Protein AF-0000000079070622 (afdb_homodimer)

Organism: Streptomyces microflavus (N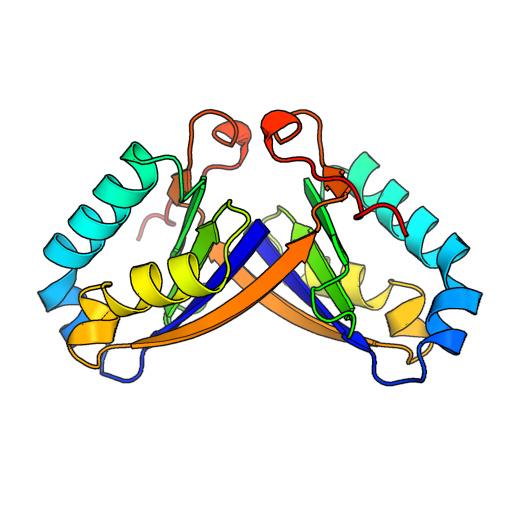CBI:txid1919)

pLDDT: mean 96.44, std 5.84, range [51.59, 98.88]

Foldseek 3Di:
DKKKWKFFPDDVVVVVVCVVVQVVLVVVCVVVVFWDDKDADVVRRTMITDTADDDPVVVVVSVCPRPCNVVRGIDIDMDDDQQQDDDPVCVVRHGDDDDD/DKKKWKFFPDDVVVVVVCVVVQVVLVVVCVVVVFWDDKDADVVRRTIITDTADDDPVVVVVSVCPRPCNVVRGIDIDMDDDQQQDDDPVCVVRHGDDDDD

InterPro domains:
  IPR005545 YCII-related [PF03795] (1-81)
  IPR011008 Dimeric alpha-beta barrel [SSF54909] (1-83)

Solvent-accessible surface area (backbone atoms only — not comparable to full-atom values): 10529 Å² total; per-residue (Å²): 58,33,44,39,36,37,36,53,70,44,63,66,68,60,47,61,75,41,40,69,58,33,49,52,52,49,51,52,34,40,73,70,62,31,40,45,33,28,27,46,24,60,74,79,56,35,30,39,35,36,34,52,65,90,50,68,68,58,52,52,53,53,54,51,65,33,50,44,39,65,69,55,30,30,48,76,47,80,45,40,28,45,30,58,41,52,37,77,66,40,49,91,67,49,39,75,78,79,79,130,58,35,44,37,37,35,35,52,69,42,64,67,68,59,47,62,75,41,40,69,58,33,48,51,52,50,50,52,35,40,75,69,62,34,41,44,33,29,27,45,23,62,74,78,55,36,28,38,36,34,34,53,67,91,49,67,69,58,52,51,52,54,55,50,64,33,50,45,38,66,69,56,30,30,47,78,48,79,46,41,28,46,29,58,43,53,38,78,66,40,50,90,67,50,39,74,79,78,79,130

Nearest PDB structures (foldseek):
  3zo7-assembly1_E  TM=8.042E-01  e=1.235E-03  Rhodococcus opacus
  3znj-assembly3_9  TM=7.848E-01  e=1.088E-03  Rhodococcus opacus
  3znj-assembly1_3  TM=7.887E-01  e=1.492E-03  Rhodococcus opacus
  4fpi-assembly1_E  TM=8.087E-01  e=1.919E-03  Rhodococcus opacus
  4fpi-assembly1_C  TM=7.690E-01  e=1.692E-03  Rhodococcus opacus

Secondary structure (DSSP, 8-state):
-EEEEEEE-S-HHHHHHTHHHHHHHHHHHHHTT-EEEEEEBSSSSEEEEEE--S-HHHHHHHHHTSHHHHTTSEEEEEEEB---EE-GGGGGG---PPP-/-EEEEEEE-S-HHHHHHTHHHHHHHHHHHHHTT-EEEEEEBSSSSEEEEEE--S-HHHHHHHHHTSHHHHTTSEEEEEEEB---EE-GGGGGG---PPP-

Radius of gyration: 16.75 Å; Cα contacts (8 Å, |Δi|>4): 365; chains: 2; bounding box: 40×47×38 Å

Structure (mmCIF, N/CA/C/O backbone):
data_AF-0000000079070622-model_v1
#
loop_
_entity.id
_entity.type
_entity.pdbx_description
1 polymer 'YciI family protein'
#
loop_
_atom_site.group_PDB
_atom_site.id
_atom_site.type_symbol
_atom_site.label_atom_id
_atom_site.label_alt_id
_atom_site.label_comp_id
_atom_site.label_asym_id
_atom_site.label_entity_id
_atom_site.label_seq_id
_atom_site.pdbx_PDB_ins_code
_atom_site.Cartn_x
_atom_site.Cartn_y
_atom_site.Cartn_z
_atom_site.occupancy
_atom_site.B_iso_or_equiv
_atom_site.auth_seq_id
_atom_site.auth_comp_id
_atom_site.auth_asym_id
_atom_site.auth_atom_id
_atom_site.pdbx_PDB_model_num
ATOM 1 N N . MET A 1 1 ? 10.562 -1 -0.417 1 97.69 1 MET A N 1
ATOM 2 C CA . MET A 1 1 ? 9.414 -0.103 -0.47 1 97.69 1 MET A CA 1
ATOM 3 C C . MET A 1 1 ? 8.484 -0.335 0.721 1 97.69 1 MET A C 1
ATOM 5 O O . MET A 1 1 ? 8.555 -1.379 1.373 1 97.69 1 MET A O 1
ATOM 9 N N . PHE A 1 2 ? 7.688 0.682 1.1 1 98.88 2 PHE A N 1
ATOM 10 C CA . PHE A 1 2 ? 6.848 0.626 2.291 1 98.88 2 PHE A CA 1
ATOM 11 C C . PHE A 1 2 ? 5.445 1.146 1.99 1 98.88 2 PHE A C 1
ATOM 13 O O . PHE A 1 2 ? 5.285 2.125 1.259 1 98.88 2 PHE A O 1
ATOM 20 N N . VAL A 1 3 ? 4.484 0.477 2.525 1 98.88 3 VAL A N 1
ATOM 21 C CA . VAL A 1 3 ? 3.139 1.017 2.67 1 98.88 3 VAL A CA 1
ATOM 22 C C . VAL A 1 3 ? 2.922 1.495 4.102 1 98.88 3 VAL A C 1
ATOM 24 O O . VAL A 1 3 ? 3.012 0.707 5.047 1 98.88 3 VAL A O 1
ATOM 27 N N . LEU A 1 4 ? 2.742 2.801 4.262 1 98.88 4 LEU A N 1
ATOM 28 C CA . LEU A 1 4 ? 2.322 3.389 5.531 1 98.88 4 LEU A CA 1
ATOM 29 C C . LEU A 1 4 ? 0.812 3.602 5.559 1 98.88 4 LEU A C 1
ATOM 31 O O . LEU A 1 4 ? 0.292 4.48 4.871 1 98.88 4 LEU A O 1
ATOM 35 N N . GLU A 1 5 ? 0.177 2.785 6.301 1 98.81 5 GLU A N 1
ATOM 36 C CA . GLU A 1 5 ? -1.267 2.941 6.449 1 98.81 5 GLU A CA 1
ATOM 37 C C . GLU A 1 5 ? -1.615 3.662 7.746 1 98.81 5 GLU A C 1
ATOM 39 O O . GLU A 1 5 ? -1.32 3.166 8.836 1 98.81 5 GLU A O 1
ATOM 44 N N . LEU A 1 6 ? -2.145 4.812 7.609 1 98.31 6 LEU A N 1
ATOM 45 C CA . LEU A 1 6 ? -2.584 5.559 8.781 1 98.31 6 LEU A CA 1
ATOM 46 C C . LEU A 1 6 ? -4.07 5.34 9.039 1 98.31 6 LEU A C 1
ATOM 48 O O . LEU A 1 6 ? -4.875 5.348 8.109 1 98.31 6 LEU A O 1
ATOM 52 N N . THR A 1 7 ? -4.457 5.051 10.266 1 98.31 7 THR A N 1
ATOM 53 C CA . THR A 1 7 ? -5.84 4.957 10.727 1 98.31 7 THR A CA 1
ATOM 54 C C . THR A 1 7 ? -6.109 5.98 11.828 1 98.31 7 THR A C 1
ATOM 56 O O . THR A 1 7 ? -5.359 6.062 12.805 1 98.31 7 THR A O 1
ATOM 59 N N . TYR A 1 8 ? -7.18 6.746 11.609 1 97.88 8 TYR A N 1
ATOM 60 C CA . TYR A 1 8 ? -7.535 7.738 12.609 1 97.88 8 TYR A CA 1
ATOM 61 C C . TYR A 1 8 ? -7.926 7.07 13.93 1 97.88 8 TYR A C 1
ATOM 63 O O . TYR A 1 8 ? -8.672 6.09 13.93 1 97.88 8 TYR A O 1
ATOM 71 N N . THR A 1 9 ? -7.379 7.59 15.008 1 98.06 9 THR A N 1
ATOM 72 C CA . THR A 1 9 ? -7.703 7.105 16.344 1 98.06 9 THR A CA 1
ATOM 73 C C . THR A 1 9 ? -8.453 8.172 17.141 1 98.06 9 THR A C 1
ATOM 75 O O . THR A 1 9 ? -8.75 7.98 18.328 1 98.06 9 THR A O 1
ATOM 78 N N . ALA A 1 10 ? -8.656 9.289 16.578 1 97.19 10 ALA A N 1
ATOM 79 C CA . ALA A 1 10 ? -9.414 10.422 17.094 1 97.19 10 ALA A CA 1
ATOM 80 C C . ALA A 1 10 ? -10.414 10.922 16.047 1 97.19 10 ALA A C 1
ATOM 82 O O . ALA A 1 10 ? -10.352 10.539 14.883 1 97.19 10 ALA A O 1
ATOM 83 N N . PRO A 1 11 ? -11.367 11.711 16.562 1 94.94 11 PRO A N 1
ATOM 84 C CA . PRO A 1 11 ? -12.32 12.242 15.586 1 94.94 11 PRO A CA 1
ATOM 85 C C . PRO A 1 11 ? -11.648 13.008 14.453 1 94.94 11 PRO A C 1
ATOM 87 O O . PRO A 1 11 ? -10.617 13.656 14.664 1 94.94 11 PRO A O 1
ATOM 90 N N . VAL A 1 12 ? -12.266 12.984 13.289 1 91.12 12 VAL A N 1
ATOM 91 C CA . VAL A 1 12 ? -11.703 13.547 12.062 1 91.12 12 VAL A CA 1
ATOM 92 C C . VAL A 1 12 ? -11.469 15.047 12.242 1 91.12 12 VAL A C 1
ATOM 94 O O . VAL A 1 12 ? -10.547 15.609 11.648 1 91.12 12 VAL A O 1
ATOM 97 N N . GLU A 1 13 ? -12.227 15.68 13.102 1 93.94 13 GLU A N 1
ATOM 98 C CA . GLU A 1 13 ? -12.062 17.109 13.359 1 93.94 13 GLU A CA 1
ATOM 99 C C . GLU A 1 13 ? -10.672 17.422 13.914 1 93.94 13 GLU A C 1
ATOM 101 O O . GLU A 1 13 ? -10.117 18.484 13.641 1 93.94 13 GLU A O 1
ATOM 106 N N . ARG A 1 14 ? -10.141 16.516 14.617 1 95.69 14 ARG A N 1
ATOM 107 C CA . ARG A 1 14 ? -8.781 16.688 15.125 1 95.69 14 ARG A CA 1
ATOM 108 C C . ARG A 1 14 ? -7.758 16.609 14 1 95.69 14 ARG A C 1
ATOM 110 O O . ARG A 1 14 ? -6.746 17.328 14.023 1 95.69 14 ARG A O 1
ATOM 117 N N . ALA A 1 15 ? -8 15.719 13.094 1 94.94 15 ALA A N 1
ATOM 118 C CA . ALA A 1 15 ? -7.137 15.664 11.914 1 94.94 15 ALA A CA 1
ATOM 119 C C . ALA A 1 15 ? -7.188 16.969 11.133 1 94.94 15 ALA A C 1
ATOM 121 O O . ALA A 1 15 ? -6.148 17.5 10.727 1 94.94 15 ALA A O 1
ATOM 122 N N . ASP A 1 16 ? -8.367 17.484 10.984 1 94.75 16 ASP A N 1
ATOM 123 C CA . ASP A 1 16 ? -8.547 18.734 10.242 1 94.75 16 ASP A CA 1
ATOM 124 C C . ASP A 1 16 ? -7.734 19.875 10.875 1 94.75 16 ASP A C 1
ATOM 126 O O . ASP A 1 16 ? -7.148 20.688 10.164 1 94.75 16 ASP A O 1
ATOM 130 N N . ALA A 1 17 ? -7.676 19.891 12.172 1 96.88 17 ALA A N 1
ATOM 131 C CA . ALA A 1 17 ? -6.988 20.953 12.914 1 96.88 17 ALA A CA 1
ATOM 132 C C . ALA A 1 17 ? -5.48 20.875 12.688 1 96.88 17 ALA A C 1
ATOM 134 O O . ALA A 1 17 ? -4.777 21.891 12.82 1 96.88 17 ALA A O 1
ATOM 135 N N . LEU A 1 18 ? -4.996 19.656 12.297 1 97.81 18 LEU A N 1
ATOM 136 C CA . LEU A 1 18 ? -3.557 19.453 12.164 1 97.81 18 LEU A CA 1
ATOM 137 C C . LEU A 1 18 ? -3.164 19.281 10.695 1 97.81 18 LEU A C 1
ATOM 139 O O . LEU A 1 18 ? -2.016 18.953 10.391 1 97.81 18 LEU A O 1
ATOM 143 N N . MET A 1 19 ? -4.102 19.531 9.836 1 97.31 19 MET A N 1
ATOM 144 C CA . MET A 1 19 ? -3.932 19.203 8.422 1 97.31 19 MET A CA 1
ATOM 145 C C . MET A 1 19 ? -2.781 19.984 7.812 1 97.31 19 MET A C 1
ATOM 147 O O . MET A 1 19 ? -1.983 19.453 7.047 1 97.31 19 MET A O 1
ATOM 151 N N . ARG A 1 20 ? -2.693 21.281 8.156 1 98.06 20 ARG A N 1
ATOM 152 C CA . ARG A 1 20 ? -1.621 22.109 7.605 1 98.06 20 ARG A CA 1
ATOM 153 C C . ARG A 1 20 ? -0.252 21.547 7.977 1 98.06 20 ARG A C 1
ATOM 155 O O . ARG A 1 20 ? 0.628 21.422 7.125 1 98.06 20 ARG A O 1
ATOM 162 N N . GLU A 1 21 ? -0.083 21.172 9.219 1 98.56 21 GLU A N 1
ATOM 163 C CA . GLU A 1 21 ? 1.179 20.609 9.688 1 98.56 21 GLU A CA 1
ATOM 164 C C . GLU A 1 21 ? 1.443 19.25 9.047 1 98.56 21 GLU A C 1
ATOM 166 O O . GLU A 1 21 ? 2.582 18.938 8.695 1 98.56 21 GLU A O 1
ATOM 171 N N . HIS A 1 22 ? 0.402 18.453 8.953 1 98.56 22 HIS A N 1
ATOM 172 C CA . HIS A 1 22 ? 0.514 17.1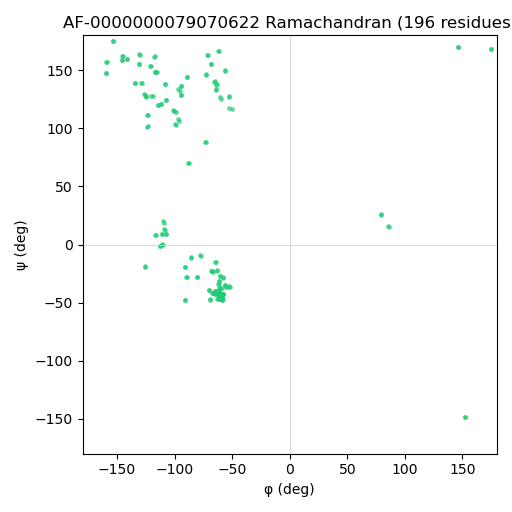56 8.312 1 98.56 22 HIS A CA 1
ATOM 173 C C . HIS A 1 22 ? 0.958 17.297 6.859 1 98.56 22 HIS A C 1
ATOM 175 O O . HIS A 1 22 ? 1.858 16.578 6.406 1 98.56 22 HIS A O 1
ATOM 181 N N . VAL A 1 23 ? 0.377 18.219 6.16 1 98.44 23 VAL A N 1
ATOM 182 C CA . VAL A 1 23 ? 0.691 18.422 4.75 1 98.44 23 VAL A CA 1
ATOM 183 C C . VAL A 1 23 ? 2.127 18.922 4.609 1 98.44 23 VAL A C 1
ATOM 185 O O . VAL A 1 23 ? 2.852 18.5 3.707 1 98.44 23 VAL A O 1
ATOM 188 N N . ALA A 1 24 ? 2.531 19.828 5.473 1 98.75 24 ALA A N 1
ATOM 189 C CA . ALA A 1 24 ? 3.912 20.312 5.457 1 98.75 24 ALA A CA 1
ATOM 190 C C . ALA A 1 24 ? 4.891 19.156 5.66 1 98.75 24 ALA A C 1
ATOM 192 O O . ALA A 1 24 ? 5.922 19.078 4.988 1 98.75 24 ALA A O 1
ATOM 193 N N . TRP A 1 25 ? 4.531 18.297 6.582 1 98.81 25 TRP A N 1
ATOM 194 C CA . TRP A 1 25 ? 5.324 17.094 6.844 1 98.81 25 TRP A CA 1
ATOM 195 C C . TRP A 1 25 ? 5.379 16.203 5.609 1 98.81 25 TRP A C 1
ATOM 197 O O . TRP A 1 25 ? 6.441 15.695 5.254 1 98.81 25 TRP A O 1
ATOM 207 N N . LEU A 1 26 ? 4.238 16.031 4.949 1 98.81 26 LEU A N 1
ATOM 208 C CA . LEU A 1 26 ? 4.211 15.273 3.697 1 98.81 26 LEU A CA 1
ATOM 209 C C . LEU A 1 26 ? 5.141 15.906 2.666 1 98.81 26 LEU A C 1
ATOM 211 O O . LEU A 1 26 ? 5.969 15.211 2.066 1 98.81 26 LEU A O 1
ATOM 215 N N . ASP A 1 27 ? 5.039 17.234 2.543 1 98.69 27 ASP A N 1
ATOM 216 C CA . ASP A 1 27 ? 5.824 17.969 1.546 1 98.69 27 ASP A CA 1
ATOM 217 C C . ASP A 1 27 ? 7.32 17.781 1.785 1 98.69 27 ASP A C 1
ATOM 219 O O . ASP A 1 27 ? 8.086 17.578 0.838 1 98.69 27 ASP A O 1
ATOM 223 N N . GLU A 1 28 ? 7.715 17.844 2.992 1 98.62 28 GLU A N 1
ATOM 224 C CA . GLU A 1 28 ? 9.117 17.672 3.348 1 98.62 28 GLU A CA 1
ATOM 225 C C . GLU A 1 28 ? 9.641 16.312 2.936 1 98.62 28 GLU A C 1
ATOM 227 O O . GLU A 1 28 ? 10.758 16.188 2.434 1 98.62 28 GLU A O 1
ATOM 232 N N . ASN A 1 29 ? 8.875 15.305 3.131 1 98.62 29 ASN A N 1
ATOM 233 C CA . ASN A 1 29 ? 9.328 13.945 2.859 1 98.62 29 ASN A CA 1
ATOM 234 C C . ASN A 1 29 ? 9.234 13.609 1.375 1 98.62 29 ASN A C 1
ATOM 236 O O . ASN A 1 29 ? 10 12.781 0.873 1 98.62 29 ASN A O 1
ATOM 240 N N . TYR A 1 30 ? 8.305 14.242 0.667 1 98.62 30 TYR A N 1
ATOM 241 C CA . TYR A 1 30 ? 8.352 14.188 -0.789 1 98.62 30 TYR A CA 1
ATOM 242 C C . TYR A 1 30 ? 9.633 14.836 -1.317 1 98.62 30 TYR A C 1
ATOM 244 O O . TYR A 1 30 ? 10.305 14.273 -2.184 1 98.62 30 TYR A O 1
ATOM 252 N N . ALA A 1 31 ? 9.945 16.016 -0.778 1 98.38 31 ALA A N 1
ATOM 253 C CA . ALA A 1 31 ? 11.141 16.75 -1.206 1 98.38 31 ALA A CA 1
ATOM 254 C C . ALA A 1 31 ? 12.406 15.953 -0.908 1 98.38 31 ALA A C 1
ATOM 256 O O . ALA A 1 31 ? 13.375 16.016 -1.667 1 98.38 31 ALA A O 1
ATOM 257 N N . ALA A 1 32 ? 12.359 15.25 0.149 1 97.69 32 ALA A N 1
ATOM 258 C CA . ALA A 1 32 ? 13.516 14.445 0.558 1 97.69 32 ALA A CA 1
ATOM 259 C C . ALA A 1 32 ? 13.617 13.172 -0.274 1 97.69 32 ALA A C 1
ATOM 261 O O . ALA A 1 32 ? 14.586 12.414 -0.144 1 97.69 32 ALA A O 1
ATOM 262 N N . GLY A 1 33 ? 12.602 12.852 -1.079 1 97.19 33 GLY A N 1
ATOM 263 C CA . GLY A 1 33 ? 12.625 11.695 -1.957 1 97.19 33 GLY A CA 1
ATOM 264 C C . GLY A 1 33 ? 12.18 10.414 -1.274 1 97.19 33 GLY A C 1
ATOM 265 O O . GLY A 1 33 ? 12.406 9.32 -1.788 1 97.19 33 GLY A O 1
ATOM 266 N N . VAL A 1 34 ? 11.539 10.539 -0.125 1 98.12 34 VAL A N 1
ATOM 267 C CA . VAL A 1 34 ? 11.148 9.367 0.655 1 98.12 34 VAL A CA 1
ATOM 268 C C . VAL A 1 34 ? 9.742 8.922 0.252 1 98.12 34 VAL A C 1
ATOM 270 O O . VAL A 1 34 ? 9.492 7.73 0.069 1 98.12 34 VAL A O 1
ATOM 273 N N . PHE A 1 35 ? 8.805 9.867 0.174 1 98.81 35 PHE A N 1
ATOM 274 C CA . PHE A 1 35 ? 7.43 9.547 -0.195 1 98.81 35 PHE A CA 1
ATOM 275 C C . PHE A 1 35 ? 7.246 9.609 -1.706 1 98.81 35 PHE A C 1
ATOM 277 O O . PHE A 1 35 ? 7.773 10.508 -2.363 1 98.81 35 PHE A O 1
ATOM 284 N N . ILE A 1 36 ? 6.395 8.68 -2.223 1 98.62 36 ILE A N 1
ATOM 285 C CA . ILE A 1 36 ? 6.242 8.703 -3.674 1 98.62 36 ILE A CA 1
ATOM 286 C C . ILE A 1 36 ? 4.762 8.828 -4.035 1 98.62 36 ILE A C 1
ATOM 288 O O . ILE A 1 36 ? 4.418 9.234 -5.145 1 98.62 36 ILE A O 1
ATOM 292 N N . ALA A 1 37 ? 3.852 8.516 -3.139 1 98.81 37 ALA A N 1
ATOM 293 C CA . ALA A 1 37 ? 2.416 8.703 -3.328 1 98.81 37 ALA A CA 1
ATOM 294 C C . ALA A 1 37 ? 1.684 8.734 -1.99 1 98.81 37 ALA A C 1
ATOM 296 O O . ALA A 1 37 ? 2.094 8.07 -1.037 1 98.81 37 ALA A O 1
ATOM 297 N N . SER A 1 38 ? 0.641 9.477 -1.913 1 98.88 38 SER A N 1
ATOM 298 C CA . SER A 1 38 ? -0.171 9.523 -0.702 1 98.88 38 SER A CA 1
ATOM 299 C C . SER A 1 38 ? -1.577 10.039 -0.999 1 98.88 38 SER A C 1
ATOM 301 O O . SER A 1 38 ? -1.8 10.703 -2.012 1 98.88 38 SER A O 1
ATOM 303 N N . GLY A 1 39 ? -2.467 9.688 -0.126 1 98.06 39 GLY A N 1
ATOM 304 C CA . GLY A 1 39 ? -3.84 10.156 -0.214 1 98.06 39 GLY A CA 1
ATOM 305 C C . GLY A 1 39 ? -4.754 9.539 0.829 1 98.06 39 GLY A C 1
ATOM 306 O O . GLY A 1 39 ? -4.363 8.594 1.519 1 98.06 39 GLY A O 1
ATOM 307 N N . ARG A 1 40 ? -5.953 10.102 0.957 1 96.88 40 ARG A N 1
ATOM 308 C CA . ARG A 1 40 ? -6.906 9.625 1.952 1 96.88 40 ARG A CA 1
ATOM 309 C C . ARG A 1 40 ? -7.492 8.273 1.547 1 96.88 40 ARG A C 1
ATOM 311 O O . ARG A 1 40 ? -7.66 8 0.357 1 96.88 40 ARG A O 1
ATOM 318 N N . LYS A 1 41 ? -7.777 7.445 2.533 1 97.31 41 LYS A N 1
ATOM 319 C CA . LYS A 1 41 ? -8.492 6.195 2.303 1 97.31 41 LYS A CA 1
ATOM 320 C C . LYS A 1 41 ? -9.945 6.457 1.897 1 97.31 41 LYS A C 1
ATOM 322 O O . LYS A 1 41 ? -10.477 7.539 2.158 1 97.31 41 LYS A O 1
ATOM 327 N N . ASN A 1 42 ? -10.453 5.473 1.216 1 95.88 42 ASN A N 1
ATOM 328 C CA . ASN A 1 42 ? -11.883 5.348 0.941 1 95.88 42 ASN A CA 1
ATOM 329 C C . ASN A 1 42 ? -12.438 4.012 1.438 1 95.88 42 ASN A C 1
ATOM 331 O O . ASN A 1 42 ? -12.195 2.971 0.827 1 95.88 42 ASN A O 1
ATOM 335 N N . PRO A 1 43 ? -13.305 4.039 2.488 1 95.12 43 PRO A N 1
ATOM 336 C CA . PRO A 1 43 ? -13.805 5.188 3.252 1 95.12 43 PRO A CA 1
ATOM 337 C C . PRO A 1 43 ? -12.688 5.957 3.955 1 95.12 43 PRO A C 1
ATOM 339 O O . PRO A 1 43 ? -11.57 5.445 4.094 1 95.12 43 PRO A O 1
ATOM 342 N N . ARG A 1 44 ? -12.992 7.18 4.449 1 93.69 44 ARG A N 1
ATOM 343 C CA . ARG A 1 44 ? -12.008 8.117 4.973 1 93.69 44 ARG A CA 1
ATOM 344 C C . ARG A 1 44 ? -11.758 7.871 6.457 1 93.69 44 ARG A C 1
ATOM 346 O O . ARG A 1 44 ? -12.031 8.734 7.293 1 93.69 44 ARG A O 1
ATOM 353 N N . ASP A 1 45 ? -11.172 6.863 6.785 1 96.38 45 ASP A N 1
ATOM 354 C CA . ASP A 1 45 ? -10.805 6.566 8.164 1 96.38 45 ASP A CA 1
ATOM 355 C C . ASP A 1 45 ? -9.289 6.656 8.367 1 96.38 45 ASP A C 1
ATOM 357 O O . ASP A 1 45 ? -8.75 6.113 9.328 1 96.38 45 ASP A O 1
ATOM 361 N N . GLY A 1 46 ? -8.57 7.355 7.469 1 97.06 46 GLY A N 1
ATOM 362 C CA . GLY A 1 46 ? -7.129 7.535 7.473 1 97.06 46 GLY A CA 1
ATOM 363 C C . GLY A 1 46 ? -6.551 7.762 6.09 1 97.06 46 GLY A C 1
ATOM 364 O O . GLY A 1 46 ? -7.16 8.445 5.262 1 97.06 46 GLY A O 1
ATOM 365 N N . GLY A 1 47 ? -5.336 7.312 5.914 1 98.06 47 GLY A N 1
ATOM 366 C CA . GLY A 1 47 ? -4.66 7.508 4.641 1 98.06 47 GLY A CA 1
ATOM 367 C C . GLY A 1 47 ? -3.613 6.445 4.355 1 98.06 47 GLY A C 1
ATOM 368 O O . GLY A 1 47 ? -3.443 5.508 5.137 1 98.06 47 GLY A O 1
ATOM 369 N N . VAL A 1 48 ? -3.104 6.57 3.221 1 98.88 48 VAL A N 1
ATOM 370 C CA . VAL A 1 48 ? -2 5.715 2.799 1 98.88 48 VAL A CA 1
ATOM 371 C C . VAL A 1 48 ? -0.856 6.57 2.26 1 98.88 48 VAL A C 1
ATOM 373 O O . VAL A 1 48 ? -1.089 7.566 1.57 1 98.88 48 VAL A O 1
ATOM 376 N N . ILE A 1 49 ? 0.317 6.184 2.623 1 98.88 49 ILE A N 1
ATOM 377 C CA . ILE A 1 49 ? 1.534 6.742 2.045 1 98.88 49 ILE A CA 1
ATOM 378 C C . ILE A 1 49 ? 2.416 5.617 1.513 1 98.88 49 ILE A C 1
ATOM 380 O O . ILE A 1 49 ? 2.637 4.613 2.199 1 98.88 49 ILE A O 1
ATOM 384 N N . LEU A 1 50 ? 2.844 5.727 0.296 1 98.88 50 LEU A N 1
ATOM 385 C CA . LEU A 1 50 ? 3.883 4.867 -0.262 1 98.88 50 LEU A CA 1
ATOM 386 C C . LEU A 1 50 ? 5.254 5.52 -0.135 1 98.88 50 LEU A C 1
ATOM 388 O O . LEU A 1 50 ? 5.43 6.684 -0.504 1 98.88 50 LEU A O 1
ATOM 392 N N . ALA A 1 51 ? 6.199 4.793 0.402 1 98.81 51 ALA A N 1
ATOM 393 C CA . ALA A 1 51 ? 7.531 5.324 0.666 1 98.81 51 ALA A CA 1
ATOM 394 C C . ALA A 1 51 ? 8.617 4.391 0.133 1 98.81 51 ALA A C 1
ATOM 396 O O . ALA A 1 51 ? 8.383 3.188 -0.018 1 98.81 51 ALA A O 1
ATOM 397 N N . VAL A 1 52 ? 9.734 5.008 -0.123 1 97.56 52 VAL A N 1
ATOM 398 C CA . VAL A 1 52 ? 10.875 4.23 -0.597 1 97.56 52 VAL A CA 1
ATOM 399 C C . VAL A 1 52 ? 12.055 4.402 0.364 1 97.56 52 VAL A C 1
ATOM 401 O O . VAL A 1 52 ? 12.133 5.398 1.085 1 97.56 52 VAL A O 1
ATOM 404 N N . GLY A 1 53 ? 12.898 3.398 0.375 1 89.19 53 GLY A N 1
ATOM 405 C CA . GLY A 1 53 ? 14.07 3.373 1.239 1 89.19 53 GLY A CA 1
ATOM 406 C C . GLY A 1 53 ? 14.43 1.98 1.72 1 89.19 53 GLY A C 1
ATOM 407 O O . GLY A 1 53 ? 13.648 1.04 1.549 1 89.19 53 GLY A O 1
ATOM 408 N N . ASP A 1 54 ? 15.594 1.909 2.316 1 80.69 54 ASP A N 1
ATOM 409 C CA . ASP A 1 54 ? 16.078 0.587 2.703 1 80.69 54 ASP A CA 1
ATOM 410 C C . ASP A 1 54 ? 16.203 0.474 4.219 1 80.69 54 ASP A C 1
ATOM 412 O O . ASP A 1 54 ? 16.688 -0.54 4.734 1 80.69 54 ASP A O 1
ATOM 416 N N . ASP A 1 55 ? 15.75 1.404 4.91 1 93.06 55 ASP A N 1
ATOM 417 C CA . ASP A 1 55 ? 15.906 1.425 6.359 1 93.06 55 ASP A CA 1
ATOM 418 C C . ASP A 1 55 ? 14.555 1.543 7.059 1 93.06 55 ASP A C 1
ATOM 420 O O . ASP A 1 55 ? 14.008 2.641 7.184 1 93.06 55 ASP A O 1
ATOM 424 N N . ARG A 1 56 ? 14.039 0.396 7.574 1 96 56 ARG A N 1
ATOM 425 C CA . ARG A 1 56 ? 12.75 0.332 8.258 1 96 56 ARG A CA 1
ATOM 426 C C . ARG A 1 56 ? 12.727 1.261 9.469 1 96 56 ARG A C 1
ATOM 428 O O . ARG A 1 56 ? 11.719 1.923 9.727 1 96 56 ARG A O 1
ATOM 435 N N . GLN A 1 57 ? 13.805 1.254 10.25 1 97.56 57 GLN A N 1
ATOM 436 C CA . GLN A 1 57 ? 13.867 2.107 11.43 1 97.56 57 GLN A CA 1
ATOM 437 C C . GLN A 1 57 ? 13.688 3.576 11.055 1 97.56 57 GLN A C 1
ATOM 439 O O . GLN A 1 57 ? 12.977 4.312 11.742 1 97.56 57 GLN A O 1
ATOM 444 N N . ARG A 1 58 ? 14.297 3.996 10.023 1 97.5 58 ARG A N 1
ATOM 445 C CA . ARG A 1 58 ? 14.156 5.375 9.555 1 97.5 58 ARG A CA 1
ATOM 446 C C . ARG A 1 58 ? 12.719 5.676 9.156 1 97.5 58 ARG A C 1
ATOM 448 O O . ARG A 1 58 ? 12.195 6.742 9.477 1 97.5 58 ARG A O 1
ATOM 455 N N . ILE A 1 59 ? 12.086 4.777 8.477 1 98.5 59 ILE A N 1
ATOM 456 C CA . ILE A 1 59 ? 10.703 4.953 8.047 1 98.5 59 ILE A CA 1
ATOM 457 C C . ILE A 1 59 ? 9.797 5.062 9.266 1 98.5 59 ILE A C 1
ATOM 459 O O . ILE A 1 59 ? 8.883 5.895 9.297 1 98.5 59 ILE A O 1
ATOM 463 N N . GLU A 1 60 ? 10.062 4.262 10.297 1 98.19 60 GLU A N 1
ATOM 464 C CA . GLU A 1 60 ? 9.289 4.312 11.531 1 98.19 60 GLU A CA 1
ATOM 465 C C . GLU A 1 60 ? 9.469 5.656 12.242 1 98.19 60 GLU A C 1
ATOM 467 O O . GLU A 1 60 ? 8.508 6.219 12.766 1 98.19 60 GLU A O 1
ATOM 472 N N . GLU A 1 61 ? 10.68 6.113 12.219 1 98.12 61 GLU A N 1
ATOM 473 C CA . GLU A 1 61 ? 10.953 7.422 12.812 1 98.12 61 GLU A CA 1
ATOM 474 C C . GLU A 1 61 ? 10.234 8.531 12.047 1 98.12 61 GLU A C 1
ATOM 476 O O . GLU A 1 61 ? 9.68 9.453 12.656 1 98.12 61 GLU A O 1
ATOM 481 N N . ILE A 1 62 ? 10.266 8.453 10.766 1 98.38 62 ILE A N 1
ATOM 482 C CA . ILE A 1 62 ? 9.57 9.422 9.93 1 98.38 62 ILE A CA 1
ATOM 483 C C . ILE A 1 62 ? 8.078 9.391 10.227 1 98.38 62 ILE A C 1
ATOM 485 O O . ILE A 1 62 ? 7.453 10.43 10.445 1 98.38 62 ILE A O 1
ATOM 489 N N . ALA A 1 63 ? 7.469 8.219 10.289 1 98.44 63 ALA A N 1
ATOM 490 C CA . ALA A 1 63 ? 6.039 8.078 10.555 1 98.44 63 ALA A CA 1
ATOM 491 C C . ALA A 1 63 ? 5.676 8.641 11.922 1 98.44 63 ALA A C 1
ATOM 493 O O . ALA A 1 63 ? 4.641 9.297 12.078 1 98.44 6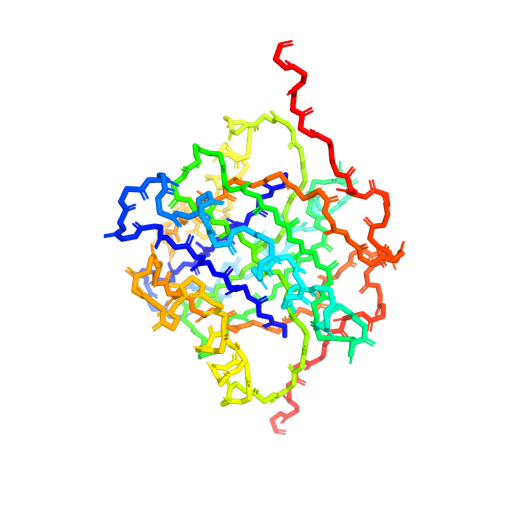3 ALA A O 1
ATOM 494 N N . ALA A 1 64 ? 6.57 8.43 12.891 1 98.19 64 ALA A N 1
ATOM 495 C CA . ALA A 1 64 ? 6.32 8.898 14.25 1 98.19 64 ALA A CA 1
ATOM 496 C C . ALA A 1 64 ? 6.336 10.422 14.312 1 98.19 64 ALA A C 1
ATOM 498 O O . ALA A 1 64 ? 5.723 11.023 15.203 1 98.19 64 ALA A O 1
ATOM 499 N N . ALA A 1 65 ? 6.988 11.031 13.359 1 98.38 65 ALA A N 1
ATOM 500 C CA . ALA A 1 65 ? 7.137 12.484 13.336 1 98.38 65 ALA A CA 1
ATOM 501 C C . ALA A 1 65 ? 5.938 13.148 12.672 1 98.38 65 ALA A C 1
ATOM 503 O O . ALA A 1 65 ? 5.801 14.375 12.703 1 98.38 65 ALA A O 1
ATOM 504 N N . ASP A 1 66 ? 5.062 12.359 12.008 1 98.81 66 ASP A N 1
ATOM 505 C CA . ASP A 1 66 ? 3.816 12.914 11.492 1 98.81 66 ASP A CA 1
ATOM 506 C C . ASP A 1 66 ? 3.047 13.648 12.586 1 98.81 66 ASP A C 1
ATOM 508 O O . ASP A 1 66 ? 2.715 13.062 13.617 1 98.81 66 ASP A O 1
ATOM 512 N N . PRO A 1 67 ? 2.672 14.891 12.336 1 98.75 67 PRO A N 1
ATOM 513 C CA . PRO A 1 67 ? 1.89 15.617 13.336 1 98.75 67 PRO A CA 1
ATOM 514 C C . PRO A 1 67 ? 0.657 14.844 13.797 1 98.75 67 PRO A C 1
ATOM 516 O O . PRO A 1 67 ? 0.27 14.93 14.961 1 98.75 67 PRO A O 1
ATOM 519 N N . PHE A 1 68 ? -0.052 14.086 12.945 1 98.69 68 PHE A N 1
ATOM 520 C CA . PHE A 1 68 ? -1.18 13.25 13.336 1 98.69 68 PHE A CA 1
ATOM 521 C C . PHE A 1 68 ? -0.758 12.227 14.383 1 98.69 68 PHE A C 1
ATOM 523 O O . PHE A 1 68 ? -1.435 12.055 15.398 1 98.69 68 PHE A O 1
ATOM 530 N N . ALA A 1 69 ? 0.321 11.562 14.125 1 98.44 69 ALA A N 1
ATOM 531 C CA . ALA A 1 69 ? 0.793 10.531 15.047 1 98.44 69 ALA A CA 1
ATOM 532 C C . ALA A 1 69 ? 1.293 11.141 16.344 1 98.44 69 ALA A C 1
ATOM 534 O O . ALA A 1 69 ? 0.949 10.664 17.438 1 98.44 69 ALA A O 1
ATOM 535 N N . ALA A 1 70 ? 2.092 12.148 16.234 1 98.12 70 ALA A N 1
ATOM 536 C CA . ALA A 1 70 ? 2.707 12.805 17.391 1 98.12 70 ALA A CA 1
ATOM 537 C C . ALA A 1 70 ? 1.645 13.32 18.344 1 98.12 70 ALA A C 1
ATOM 539 O O . ALA A 1 70 ? 1.859 13.352 19.562 1 98.12 70 ALA A O 1
ATOM 540 N N . HIS A 1 71 ? 0.486 13.648 17.859 1 97.81 71 HIS A N 1
ATOM 541 C CA . HIS A 1 71 ? -0.553 14.227 18.703 1 97.81 71 HIS A CA 1
ATOM 542 C C . HIS A 1 71 ? -1.678 13.227 18.953 1 97.81 71 HIS A C 1
ATOM 544 O O . HIS A 1 71 ? -2.77 13.609 19.375 1 97.81 71 HIS A O 1
ATOM 550 N N . GLY A 1 72 ? -1.479 12.008 18.562 1 97.44 72 GLY A N 1
ATOM 551 C CA . GLY A 1 72 ? -2.4 10.938 18.906 1 97.44 72 GLY A CA 1
ATOM 552 C C . GLY A 1 72 ? -3.641 10.914 18.031 1 97.44 72 GLY A C 1
ATOM 553 O O . GLY A 1 72 ? -4.695 10.438 18.453 1 97.44 72 GLY A O 1
ATOM 554 N N . VAL A 1 73 ? -3.545 11.414 16.844 1 97.94 73 VAL A N 1
ATOM 555 C CA . VAL A 1 73 ? -4.684 11.492 15.938 1 97.94 73 VAL A CA 1
ATOM 556 C C . VAL A 1 73 ? -4.766 10.219 15.102 1 97.94 73 VAL A C 1
ATOM 558 O O . VAL A 1 73 ? -5.844 9.844 14.633 1 97.94 73 VAL A O 1
ATOM 561 N N . CYS A 1 74 ? -3.645 9.594 14.875 1 98.06 74 CYS A N 1
ATOM 562 C CA . CYS A 1 74 ? -3.658 8.383 14.062 1 98.06 74 CY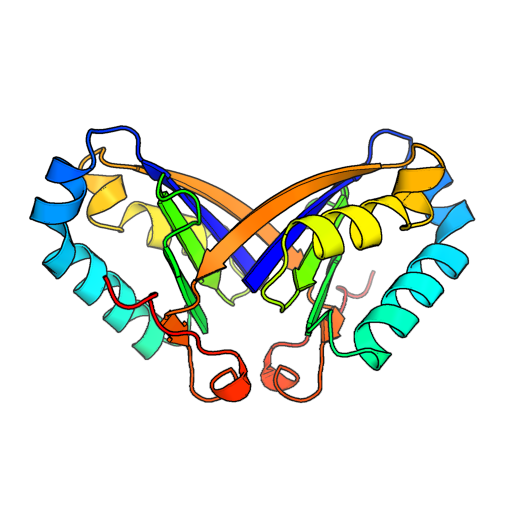S A CA 1
ATOM 563 C C . CYS A 1 74 ? -2.615 7.387 14.562 1 98.06 74 CYS A C 1
ATOM 565 O O . CYS A 1 74 ? -1.75 7.734 15.367 1 98.06 74 CYS A O 1
ATOM 567 N N . ALA A 1 75 ? -2.811 6.172 14.133 1 98.44 75 ALA A N 1
ATOM 568 C CA . ALA A 1 75 ? -1.812 5.113 14.242 1 98.44 75 ALA A CA 1
ATOM 569 C C . ALA A 1 75 ? -1.378 4.617 12.867 1 98.44 75 ALA A C 1
ATOM 571 O O . ALA A 1 75 ? -2.172 4.613 11.922 1 98.44 75 ALA A O 1
ATOM 572 N N . TYR A 1 76 ? -0.078 4.191 12.844 1 98.69 76 TYR A N 1
ATOM 573 C CA . TYR A 1 76 ? 0.472 3.705 11.578 1 98.69 76 TYR A CA 1
ATOM 574 C C . TYR A 1 76 ? 0.667 2.193 11.617 1 98.69 76 TYR A C 1
ATOM 576 O O . TYR A 1 76 ? 1.099 1.644 12.633 1 98.69 76 TYR A O 1
ATOM 584 N N . ARG A 1 77 ? 0.334 1.568 10.594 1 98.31 77 ARG A N 1
ATOM 585 C CA . ARG A 1 77 ? 0.836 0.248 10.227 1 98.31 77 ARG A CA 1
ATOM 586 C C . ARG A 1 77 ? 1.81 0.339 9.055 1 98.31 77 ARG A C 1
ATOM 588 O O . ARG A 1 77 ? 1.462 0.857 7.992 1 98.31 77 ARG A O 1
ATOM 595 N N . ILE A 1 78 ? 2.98 -0.185 9.289 1 98.62 78 ILE A N 1
ATOM 596 C CA . ILE A 1 78 ? 4.031 -0.081 8.281 1 98.62 78 ILE A CA 1
ATOM 597 C C . ILE A 1 78 ? 4.332 -1.463 7.703 1 98.62 78 ILE A C 1
ATOM 599 O O . ILE A 1 78 ? 4.672 -2.391 8.438 1 98.62 78 ILE A O 1
ATOM 603 N N . THR A 1 79 ? 4.172 -1.608 6.43 1 98.56 79 THR A N 1
ATOM 604 C CA . THR A 1 79 ? 4.465 -2.848 5.719 1 98.56 79 THR A CA 1
ATOM 605 C C . THR A 1 79 ? 5.621 -2.654 4.746 1 98.56 79 THR A C 1
ATOM 607 O O . THR A 1 79 ? 5.559 -1.797 3.861 1 98.56 79 THR A O 1
ATOM 610 N N . GLU A 1 80 ? 6.645 -3.406 4.953 1 98.38 80 GLU A N 1
ATOM 611 C CA . GLU A 1 80 ? 7.773 -3.41 4.027 1 98.38 80 GLU A CA 1
ATOM 612 C C . GLU A 1 80 ? 7.637 -4.531 3 1 98.38 80 GLU A C 1
ATOM 614 O O . GLU A 1 80 ? 7.262 -5.652 3.342 1 98.38 80 GLU A O 1
ATOM 619 N N . PHE A 1 81 ? 7.91 -4.258 1.746 1 98 81 PHE A N 1
ATOM 620 C CA . PHE A 1 81 ? 7.961 -5.281 0.711 1 98 81 PHE A CA 1
ATOM 621 C C . PHE A 1 81 ? 9.023 -4.949 -0.328 1 98 81 PHE A C 1
ATOM 623 O O . PHE A 1 81 ? 9.5 -3.812 -0.398 1 98 81 PHE A O 1
ATOM 630 N N . ILE A 1 82 ? 9.453 -5.93 -1.021 1 97.81 82 ILE A N 1
ATOM 631 C CA . ILE A 1 82 ? 10.445 -5.762 -2.07 1 97.81 82 ILE A CA 1
ATOM 632 C C . ILE A 1 82 ? 9.758 -5.719 -3.434 1 97.81 82 ILE A C 1
ATOM 634 O O . ILE A 1 82 ? 9.359 -6.754 -3.969 1 97.81 82 ILE A O 1
ATOM 638 N N . ALA A 1 83 ? 9.664 -4.52 -3.955 1 98 83 ALA A N 1
ATOM 639 C CA . ALA A 1 83 ? 8.984 -4.34 -5.23 1 98 83 ALA A CA 1
ATOM 640 C C . ALA A 1 83 ? 9.828 -4.867 -6.387 1 98 83 ALA A C 1
ATOM 642 O O . ALA A 1 83 ? 10.523 -4.098 -7.059 1 98 83 ALA A O 1
ATOM 643 N N . THR A 1 84 ? 9.672 -6.141 -6.684 1 98 84 THR A N 1
ATOM 644 C CA . THR A 1 84 ? 10.531 -6.766 -7.684 1 98 84 THR A CA 1
ATOM 645 C C . THR A 1 84 ? 9.898 -6.672 -9.07 1 98 84 THR A C 1
ATOM 647 O O . THR A 1 84 ? 10.578 -6.879 -10.078 1 98 84 THR A O 1
ATOM 650 N N . LYS A 1 85 ? 8.633 -6.441 -9.164 1 98.5 85 LYS A N 1
ATOM 651 C CA . LYS A 1 85 ? 7.941 -6.254 -10.438 1 98.5 85 LYS A CA 1
ATOM 652 C C . LYS A 1 85 ? 7.184 -4.93 -10.461 1 98.5 85 LYS A C 1
ATOM 654 O O . LYS A 1 85 ? 6.438 -4.617 -9.531 1 98.5 85 LYS A O 1
ATOM 659 N N . THR A 1 86 ? 7.434 -4.168 -11.461 1 98.5 86 THR A N 1
ATOM 660 C CA . THR A 1 86 ? 6.777 -2.875 -11.625 1 98.5 86 THR A CA 1
ATOM 661 C C . THR A 1 86 ? 6.453 -2.621 -13.094 1 98.5 86 THR A C 1
ATOM 663 O O . THR A 1 86 ? 7.059 -3.221 -13.984 1 98.5 86 THR A O 1
ATOM 666 N N . VAL A 1 87 ? 5.527 -1.739 -13.305 1 97.94 87 VAL A N 1
ATOM 667 C CA . VAL A 1 87 ? 5.348 -1.184 -14.641 1 97.94 87 VAL A CA 1
ATOM 668 C C . VAL A 1 87 ? 6.516 -0.259 -14.977 1 97.94 87 VAL A C 1
ATOM 670 O O . VAL A 1 87 ? 7.27 0.148 -14.086 1 97.94 87 VAL A O 1
ATOM 673 N N . PRO A 1 88 ? 6.652 0.018 -16.219 1 96.62 88 PRO A N 1
ATOM 674 C CA . PRO A 1 88 ? 7.785 0.853 -16.625 1 96.62 88 PRO A CA 1
ATOM 675 C C . PRO A 1 88 ? 7.824 2.193 -15.898 1 96.62 88 PRO A C 1
ATOM 677 O O . PRO A 1 88 ? 8.906 2.688 -15.57 1 96.62 88 PRO A O 1
ATOM 680 N N . GLU A 1 89 ? 6.707 2.824 -15.57 1 95.06 89 GLU A N 1
ATOM 681 C CA . GLU A 1 89 ? 6.625 4.125 -14.914 1 95.06 89 GLU A CA 1
ATOM 682 C C . GLU A 1 89 ? 7.246 4.074 -13.516 1 95.06 89 GLU A C 1
ATOM 684 O O . GLU A 1 89 ? 7.742 5.086 -13.016 1 95.06 89 GLU A O 1
ATOM 689 N N . LEU A 1 90 ? 7.309 2.891 -13 1 97 90 LEU A N 1
ATOM 690 C CA . LEU A 1 90 ? 7.805 2.746 -11.633 1 97 90 LEU A CA 1
ATOM 691 C C . LEU A 1 90 ? 9.188 2.09 -11.625 1 97 90 LEU A C 1
ATOM 693 O O . LEU A 1 90 ? 9.664 1.662 -10.578 1 97 90 LEU A O 1
ATOM 697 N N . ALA A 1 91 ? 9.844 2.012 -12.828 1 96.75 91 ALA A N 1
ATOM 698 C CA . ALA A 1 91 ? 11.133 1.349 -12.984 1 96.75 91 ALA A CA 1
ATOM 699 C C . ALA A 1 91 ? 12.164 1.928 -12.016 1 96.75 91 ALA A C 1
ATOM 701 O O . ALA A 1 91 ? 12.992 1.194 -11.469 1 96.75 91 ALA A O 1
ATOM 702 N N . PRO A 1 92 ? 12.109 3.234 -11.781 1 96.25 92 PRO A N 1
ATOM 703 C CA . PRO A 1 92 ? 13.117 3.789 -10.875 1 96.25 92 PRO A CA 1
ATOM 704 C C . PRO A 1 92 ? 12.992 3.25 -9.445 1 96.25 92 PRO A C 1
ATOM 706 O O . PRO A 1 92 ? 13.922 3.383 -8.648 1 96.25 92 PRO A O 1
ATOM 709 N N . PHE A 1 93 ? 11.906 2.643 -9.109 1 96.75 93 PHE A N 1
ATOM 710 C CA . PHE A 1 93 ? 11.664 2.199 -7.742 1 96.75 93 PHE A CA 1
ATOM 711 C C . PHE A 1 93 ? 11.711 0.679 -7.648 1 96.75 93 PHE A C 1
ATOM 713 O O . PHE A 1 93 ? 11.445 0.108 -6.59 1 96.75 93 PHE A O 1
ATOM 720 N N . LYS A 1 94 ? 11.953 0.005 -8.797 1 97.69 94 LYS A N 1
ATOM 721 C CA . LYS A 1 94 ? 12.039 -1.453 -8.805 1 97.69 94 LYS A CA 1
ATOM 722 C C . LYS A 1 94 ? 13.211 -1.941 -7.965 1 97.69 94 LYS A C 1
ATOM 724 O O . LYS A 1 94 ? 14.305 -1.372 -8.023 1 97.69 94 LYS A O 1
ATOM 729 N N . GLN A 1 95 ? 12.977 -2.99 -7.199 1 97.06 95 GLN A N 1
ATOM 730 C CA . GLN A 1 95 ? 13.992 -3.559 -6.324 1 97.06 95 GLN A CA 1
ATOM 731 C C . GLN A 1 95 ? 14.32 -4.996 -6.723 1 97.06 95 GLN A C 1
ATOM 733 O O . GLN A 1 95 ? 13.586 -5.617 -7.492 1 97.06 95 GLN A O 1
ATOM 738 N N . GLU A 1 96 ? 15.477 -5.398 -6.23 1 94.75 96 GLU A N 1
ATOM 739 C CA . GLU A 1 96 ? 15.898 -6.785 -6.41 1 94.75 96 GLU A CA 1
ATOM 740 C C . GLU A 1 96 ? 15.992 -7.512 -5.074 1 94.75 96 GLU A C 1
ATOM 742 O O . GLU A 1 96 ? 16.266 -6.895 -4.043 1 94.75 96 GLU A O 1
ATOM 747 N N . LEU A 1 97 ? 15.711 -8.82 -5.184 1 91.94 97 LEU A N 1
ATOM 748 C CA . LEU A 1 97 ? 15.852 -9.609 -3.969 1 91.94 97 LEU A CA 1
ATOM 749 C C . LEU A 1 97 ? 17.312 -9.672 -3.533 1 91.94 97 LEU A C 1
ATOM 751 O O . LEU A 1 97 ? 18.219 -9.75 -4.371 1 91.94 97 LEU A O 1
ATOM 755 N N . PRO A 1 98 ? 17.406 -9.562 -2.176 1 81.62 98 PRO A N 1
ATOM 756 C CA . PRO A 1 98 ? 18.797 -9.68 -1.71 1 81.62 98 PRO A CA 1
ATOM 757 C C . PRO A 1 98 ? 19.438 -11.008 -2.082 1 81.62 98 PRO A C 1
ATOM 759 O O . PRO A 1 98 ? 18.75 -12.039 -2.109 1 81.62 98 PRO A O 1
ATOM 762 N N . SER A 1 99 ? 20.5 -10.984 -2.703 1 72.56 99 SER A N 1
ATOM 763 C CA . SER A 1 99 ? 21.266 -12.18 -3.057 1 72.56 99 SER A CA 1
ATOM 764 C C . SER A 1 99 ? 21.484 -13.078 -1.84 1 72.56 99 SER A C 1
ATOM 766 O O . SER A 1 99 ? 21.75 -12.578 -0.741 1 72.56 99 SER A O 1
ATOM 768 N N . ARG A 1 100 ? 20.969 -14.328 -1.784 1 51.59 100 ARG A N 1
ATOM 769 C CA . ARG A 1 100 ? 21.375 -15.258 -0.737 1 51.59 100 ARG A CA 1
ATOM 770 C C . ARG A 1 100 ? 22.906 -15.367 -0.669 1 51.59 100 ARG A C 1
ATOM 772 O O . ARG A 1 100 ? 23.578 -15.195 -1.679 1 51.59 100 ARG A O 1
ATOM 779 N N . MET B 1 1 ? -6.746 4.129 -6.277 1 97.69 1 MET B N 1
ATOM 780 C CA . MET B 1 1 ? -5.625 3.201 -6.145 1 97.69 1 MET B CA 1
ATOM 781 C C . MET B 1 1 ? -5.844 2.24 -4.98 1 97.69 1 MET B C 1
ATOM 783 O O . MET B 1 1 ? -6.66 2.508 -4.098 1 97.69 1 MET B O 1
ATOM 787 N N . PHE B 1 2 ? -5.215 1.05 -5.02 1 98.88 2 PHE B N 1
ATOM 788 C CA . PHE B 1 2 ? -5.438 -0.001 -4.035 1 98.88 2 PHE B CA 1
ATOM 789 C C . PHE B 1 2 ? -4.117 -0.604 -3.574 1 98.88 2 PHE B C 1
ATOM 791 O O . PHE B 1 2 ? -3.205 -0.8 -4.383 1 98.88 2 PHE B O 1
ATOM 798 N N . VAL B 1 3 ? -4.035 -0.851 -2.326 1 98.88 3 VAL B N 1
ATOM 799 C CA . VAL B 1 3 ? -3.031 -1.75 -1.766 1 98.88 3 VAL B CA 1
ATOM 800 C C . VAL B 1 3 ? -3.662 -3.109 -1.471 1 98.88 3 VAL B C 1
ATOM 802 O O . VAL B 1 3 ? -4.598 -3.207 -0.675 1 98.88 3 VAL B O 1
ATOM 805 N N . LEU B 1 4 ? -3.205 -4.121 -2.17 1 98.88 4 LEU B N 1
ATOM 806 C CA . LEU B 1 4 ? -3.551 -5.508 -1.875 1 98.88 4 LEU B CA 1
ATOM 807 C C . LEU B 1 4 ? -2.469 -6.168 -1.028 1 98.88 4 LEU B C 1
ATOM 809 O O . LEU B 1 4 ? -1.375 -6.453 -1.522 1 98.88 4 LEU B O 1
ATOM 813 N N . GLU B 1 5 ? -2.799 -6.371 0.184 1 98.81 5 GLU B N 1
ATOM 814 C CA . GLU B 1 5 ? -1.859 -7.059 1.066 1 98.81 5 GLU B CA 1
ATOM 815 C C . GLU B 1 5 ? -2.232 -8.531 1.236 1 98.81 5 GLU B C 1
ATOM 817 O O . GLU B 1 5 ? -3.311 -8.844 1.743 1 98.81 5 GLU B O 1
ATOM 822 N N . LEU B 1 6 ? -1.404 -9.359 0.769 1 98.38 6 LEU B N 1
ATOM 823 C CA . LEU B 1 6 ? -1.64 -10.789 0.952 1 98.38 6 LEU B CA 1
ATOM 824 C C . LEU B 1 6 ? -0.851 -11.32 2.145 1 98.38 6 LEU B C 1
ATOM 826 O O . LEU B 1 6 ? 0.316 -10.969 2.33 1 98.38 6 LEU B O 1
ATOM 830 N N . THR B 1 7 ? -1.468 -12.102 2.996 1 98.31 7 THR B N 1
ATOM 831 C CA . THR B 1 7 ? -0.852 -12.812 4.109 1 98.31 7 THR B CA 1
ATOM 832 C C . THR B 1 7 ? -1.05 -14.32 3.961 1 98.31 7 THR B C 1
ATOM 834 O O . THR B 1 7 ? -2.172 -14.789 3.746 1 98.31 7 THR B O 1
ATOM 837 N N . TYR B 1 8 ? 0.071 -15.031 4.059 1 97.88 8 TYR B N 1
ATOM 838 C CA . TYR B 1 8 ? -0.016 -16.484 3.951 1 97.88 8 TYR B CA 1
ATOM 839 C C . TYR B 1 8 ? -0.831 -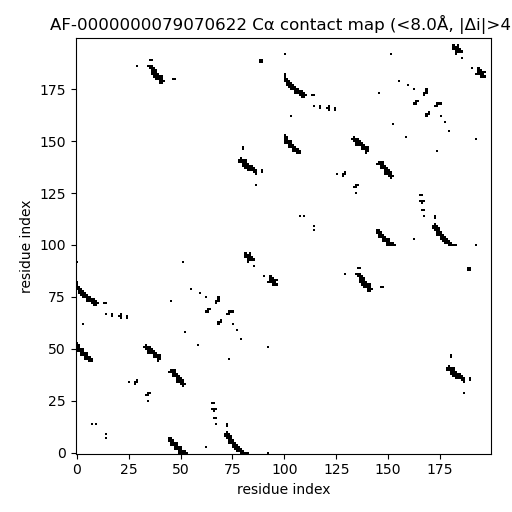17.062 5.098 1 97.88 8 TYR B C 1
ATOM 841 O O . TYR B 1 8 ? -0.648 -16.688 6.258 1 97.88 8 TYR B O 1
ATOM 849 N N . THR B 1 9 ? -1.738 -17.953 4.754 1 98.06 9 THR B N 1
ATOM 850 C CA . THR B 1 9 ? -2.553 -18.656 5.738 1 98.06 9 THR B CA 1
ATOM 851 C C . THR B 1 9 ? -2.211 -20.141 5.77 1 98.06 9 THR B C 1
ATOM 853 O O . THR B 1 9 ? -2.848 -20.922 6.484 1 98.06 9 THR B O 1
ATOM 856 N N . ALA B 1 10 ? -1.326 -20.547 4.953 1 97.19 10 ALA B N 1
ATOM 857 C CA . ALA B 1 10 ? -0.772 -21.906 4.844 1 97.19 10 ALA B CA 1
ATOM 858 C C . ALA B 1 10 ? 0.753 -21.859 4.805 1 97.19 10 ALA B C 1
ATOM 860 O O . ALA B 1 10 ? 1.352 -20.797 4.633 1 97.19 10 ALA B O 1
ATOM 861 N N . PRO B 1 11 ? 1.326 -23.047 5.055 1 95 11 PRO B N 1
ATOM 862 C CA . PRO B 1 11 ? 2.789 -23.062 4.992 1 95 11 PRO B CA 1
ATOM 863 C C . PRO B 1 11 ? 3.328 -22.578 3.652 1 95 11 PRO B C 1
ATOM 865 O O . PRO B 1 11 ? 2.701 -22.797 2.611 1 95 11 PRO B O 1
ATOM 868 N N . VAL B 1 12 ? 4.496 -21.984 3.678 1 91.12 12 VAL B N 1
ATOM 869 C CA . VAL B 1 12 ? 5.105 -21.328 2.521 1 91.12 12 VAL B CA 1
ATOM 870 C C . VAL B 1 12 ? 5.316 -22.359 1.409 1 91.12 12 VAL B C 1
ATOM 872 O O . VAL B 1 12 ? 5.27 -22.016 0.225 1 91.12 12 VAL B O 1
ATOM 875 N N . GLU B 1 13 ? 5.473 -23.609 1.775 1 94.06 13 GLU B N 1
ATOM 876 C CA . GLU B 1 13 ? 5.664 -24.656 0.786 1 94.06 13 GLU B CA 1
ATOM 877 C C . GLU B 1 13 ? 4.461 -24.766 -0.145 1 94.06 13 GLU B C 1
ATOM 879 O O . GLU B 1 13 ? 4.609 -25.094 -1.326 1 94.06 13 GLU B O 1
ATOM 884 N N . ARG B 1 14 ? 3.342 -24.469 0.36 1 95.75 14 ARG B N 1
ATOM 885 C CA . ARG B 1 14 ? 2.145 -24.469 -0.474 1 95.75 14 ARG B CA 1
ATOM 886 C C . ARG B 1 14 ? 2.162 -23.312 -1.468 1 95.75 14 ARG B C 1
ATOM 888 O O . ARG B 1 14 ? 1.692 -23.453 -2.6 1 95.75 14 ARG B O 1
ATOM 895 N N . ALA B 1 15 ? 2.623 -22.172 -1.018 1 95.06 15 ALA B N 1
ATOM 896 C CA . ALA B 1 15 ? 2.787 -21.047 -1.932 1 95.06 15 ALA B CA 1
ATOM 897 C C . ALA B 1 15 ? 3.764 -21.391 -3.055 1 95.06 15 ALA B C 1
ATOM 899 O O . ALA B 1 15 ? 3.492 -21.125 -4.227 1 95.06 15 ALA B O 1
ATOM 900 N N . ASP B 1 16 ? 4.836 -22.047 -2.672 1 94.81 16 ASP B N 1
ATOM 901 C CA . ASP B 1 16 ? 5.852 -22.406 -3.654 1 94.81 16 ASP B CA 1
ATOM 902 C C . ASP B 1 16 ? 5.258 -23.312 -4.742 1 94.81 16 ASP B C 1
ATOM 904 O O . ASP B 1 16 ? 5.598 -23.156 -5.922 1 94.81 16 ASP B O 1
ATOM 908 N N . ALA B 1 17 ? 4.387 -24.188 -4.359 1 96.94 17 ALA B N 1
ATOM 909 C CA . ALA B 1 17 ? 3.779 -25.141 -5.281 1 96.94 17 ALA B CA 1
ATOM 910 C C . ALA B 1 17 ? 2.873 -24.438 -6.285 1 96.94 17 ALA B C 1
ATOM 912 O O . ALA B 1 17 ? 2.643 -24.953 -7.387 1 96.94 17 ALA B O 1
ATOM 913 N N . LEU B 1 18 ? 2.398 -23.219 -5.91 1 97.88 18 LEU B N 1
ATOM 914 C CA . LEU B 1 18 ? 1.439 -22.516 -6.754 1 97.88 18 LEU B CA 1
ATOM 915 C C . LEU B 1 18 ? 2.076 -21.281 -7.387 1 97.88 18 LEU B C 1
ATOM 917 O O . LEU B 1 18 ? 1.385 -20.469 -8.008 1 97.88 18 LEU B O 1
ATOM 921 N N . MET B 1 19 ? 3.363 -21.156 -7.234 1 97.31 19 MET B N 1
ATOM 922 C CA . MET B 1 19 ? 4.062 -19.922 -7.59 1 97.31 19 MET B CA 1
ATOM 923 C C . MET B 1 19 ? 3.938 -19.641 -9.086 1 97.31 19 MET B C 1
ATOM 925 O O . MET B 1 19 ? 3.713 -18.5 -9.484 1 97.31 19 MET B O 1
ATOM 929 N N . ARG B 1 20 ? 4.074 -20.688 -9.898 1 98.12 20 ARG B N 1
ATOM 930 C CA . ARG B 1 20 ? 3.98 -20.5 -11.344 1 98.12 20 ARG B CA 1
ATOM 931 C C . ARG B 1 20 ? 2.621 -19.922 -11.734 1 98.12 20 ARG B C 1
ATOM 933 O O . ARG B 1 20 ? 2.541 -18.969 -12.508 1 98.12 20 ARG B O 1
ATOM 940 N N . GLU B 1 21 ? 1.568 -20.469 -11.188 1 98.56 21 GLU B N 1
ATOM 941 C CA . GLU B 1 21 ? 0.217 -20 -11.469 1 98.56 21 GLU B CA 1
ATOM 942 C C . GLU B 1 21 ? 0.004 -18.578 -10.93 1 98.56 21 GLU B C 1
ATOM 944 O O . GLU B 1 21 ? -0.647 -17.75 -11.57 1 98.56 21 GLU B O 1
ATOM 949 N N . HIS B 1 22 ? 0.511 -18.344 -9.734 1 98.62 22 HIS B N 1
ATOM 950 C CA . HIS B 1 22 ? 0.424 -17.016 -9.133 1 98.62 22 HIS B CA 1
ATOM 951 C C . HIS B 1 22 ? 1.116 -15.969 -10 1 98.62 22 HIS B C 1
ATOM 953 O O . HIS B 1 22 ? 0.56 -14.898 -10.25 1 98.62 22 HIS B O 1
ATOM 959 N N . VAL B 1 23 ? 2.273 -16.297 -10.492 1 98.44 23 VAL B N 1
ATOM 960 C CA . VAL B 1 23 ? 3.049 -15.359 -11.305 1 98.44 23 VAL B CA 1
ATOM 961 C C . VAL B 1 23 ? 2.332 -15.117 -12.625 1 98.44 23 VAL B C 1
ATOM 963 O O . VAL B 1 23 ? 2.291 -13.984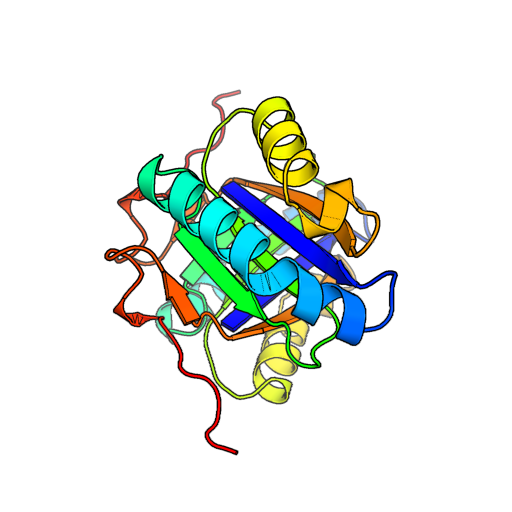 -13.117 1 98.44 23 VAL B O 1
ATOM 966 N N . ALA B 1 24 ? 1.793 -16.156 -13.219 1 98.81 24 ALA B N 1
ATOM 967 C CA . ALA B 1 24 ? 1.02 -16 -14.445 1 98.81 24 ALA B CA 1
ATOM 968 C C . ALA B 1 24 ? -0.158 -15.055 -14.234 1 98.81 24 ALA B C 1
ATOM 970 O O . ALA B 1 24 ? -0.444 -14.203 -15.078 1 98.81 24 ALA B O 1
ATOM 971 N N . TRP B 1 25 ? -0.802 -15.234 -13.117 1 98.81 25 TRP B N 1
ATOM 972 C CA . TRP B 1 25 ? -1.907 -14.367 -12.727 1 98.81 25 TRP B CA 1
ATOM 973 C C . TRP B 1 25 ? -1.434 -12.922 -12.57 1 98.81 25 TRP B C 1
ATOM 975 O O . TRP B 1 25 ? -2.094 -11.992 -13.031 1 98.81 25 TRP B O 1
ATOM 985 N N . LEU B 1 26 ? -0.288 -12.742 -11.922 1 98.81 26 LEU B N 1
ATOM 986 C CA . LEU B 1 26 ? 0.304 -11.406 -11.812 1 98.81 26 LEU B CA 1
ATOM 987 C C . LEU B 1 26 ? 0.55 -10.805 -13.195 1 98.81 26 LEU B C 1
ATOM 989 O O . LEU B 1 26 ? 0.151 -9.672 -13.461 1 98.81 26 LEU B O 1
ATOM 993 N N . ASP B 1 27 ? 1.142 -11.633 -14.078 1 98.75 27 ASP B N 1
ATOM 994 C CA . ASP B 1 27 ? 1.5 -11.164 -15.414 1 98.75 27 ASP B CA 1
ATOM 995 C C . ASP B 1 27 ? 0.264 -10.711 -16.188 1 98.75 27 ASP B C 1
ATOM 997 O O . ASP B 1 27 ? 0.298 -9.688 -16.875 1 98.75 27 ASP B O 1
ATOM 1001 N N . GLU B 1 28 ? -0.771 -11.438 -16.078 1 98.62 28 GLU B N 1
ATOM 1002 C CA . GLU B 1 28 ? -2.014 -11.102 -16.766 1 98.62 28 GLU B CA 1
ATOM 1003 C C . GLU B 1 28 ? -2.555 -9.75 -16.297 1 98.62 28 GLU B C 1
ATOM 1005 O O . GLU B 1 28 ? -3.029 -8.953 -17.125 1 98.62 28 GLU B O 1
ATOM 1010 N N . ASN B 1 29 ? -2.492 -9.484 -15.062 1 98.62 29 ASN B N 1
ATOM 1011 C CA . ASN B 1 29 ? -3.074 -8.266 -14.523 1 98.62 29 ASN B CA 1
ATOM 1012 C C . ASN B 1 29 ? -2.15 -7.066 -14.727 1 98.62 29 ASN B C 1
ATOM 1014 O O . ASN B 1 29 ? -2.615 -5.93 -14.828 1 98.62 29 ASN B O 1
ATOM 1018 N N . TYR B 1 30 ? -0.85 -7.312 -14.797 1 98.62 30 TYR B N 1
ATOM 1019 C CA . TYR B 1 30 ? 0.048 -6.27 -15.273 1 98.62 30 TYR B CA 1
ATOM 1020 C C . TYR B 1 30 ? -0.259 -5.906 -16.719 1 98.62 30 TYR B C 1
ATOM 1022 O O . TYR B 1 30 ? -0.341 -4.723 -17.062 1 98.62 30 TYR B O 1
ATOM 1030 N N . ALA B 1 31 ? -0.425 -6.934 -17.562 1 98.38 31 ALA B N 1
ATOM 1031 C CA . ALA B 1 31 ? -0.709 -6.723 -18.984 1 98.38 31 ALA B CA 1
ATOM 1032 C C . ALA B 1 31 ? -2.031 -5.98 -19.172 1 98.38 31 ALA B C 1
ATOM 1034 O O . ALA B 1 31 ? -2.174 -5.18 -20.094 1 98.38 31 ALA B O 1
ATOM 1035 N N . ALA B 1 32 ? -2.932 -6.25 -18.297 1 97.69 32 ALA B N 1
ATOM 1036 C CA . ALA B 1 32 ? -4.246 -5.621 -18.375 1 97.69 32 ALA B CA 1
ATOM 1037 C C . ALA B 1 32 ? -4.199 -4.188 -17.844 1 97.69 32 ALA B C 1
ATOM 1039 O O . ALA B 1 32 ? -5.191 -3.459 -17.922 1 97.69 32 ALA B O 1
ATOM 1040 N N . GLY B 1 33 ? -3.086 -3.77 -17.234 1 97.19 33 GLY B N 1
ATOM 1041 C CA . GLY B 1 33 ? -2.916 -2.406 -16.766 1 97.19 33 GLY B CA 1
ATOM 1042 C C . GLY B 1 33 ? -3.482 -2.188 -15.375 1 97.19 33 GLY B C 1
ATOM 1043 O O . GLY B 1 33 ? -3.664 -1.047 -14.945 1 97.19 33 GLY B O 1
ATOM 1044 N N . VAL B 1 34 ? -3.754 -3.266 -14.656 1 98.12 34 VAL B N 1
ATOM 1045 C CA . VAL B 1 34 ? -4.391 -3.162 -13.344 1 98.12 34 VAL B CA 1
ATOM 1046 C C . VAL B 1 34 ? -3.32 -3.066 -12.258 1 98.12 34 VAL B C 1
ATOM 1048 O O . VAL B 1 34 ? -3.426 -2.248 -11.344 1 98.12 34 VAL B O 1
ATOM 1051 N N . PHE B 1 35 ? -2.314 -3.941 -12.305 1 98.81 35 PHE B N 1
ATOM 1052 C CA . PHE B 1 35 ? -1.247 -3.938 -11.312 1 98.81 35 PHE B CA 1
ATOM 1053 C C . PHE B 1 35 ? -0.111 -3.016 -11.742 1 98.81 35 PHE B C 1
ATOM 1055 O O . PHE B 1 35 ? 0.257 -2.98 -12.914 1 98.81 35 PHE B O 1
ATOM 1062 N N . ILE B 1 36 ? 0.488 -2.344 -10.727 1 98.62 36 ILE B N 1
ATOM 1063 C CA . ILE B 1 36 ? 1.549 -1.43 -11.133 1 98.62 36 ILE B CA 1
ATOM 1064 C C . ILE B 1 36 ? 2.832 -1.756 -10.367 1 98.62 36 ILE B C 1
ATOM 1066 O O . ILE B 1 36 ? 3.926 -1.377 -10.789 1 98.62 36 ILE B O 1
ATOM 1070 N N . ALA B 1 37 ? 2.764 -2.459 -9.266 1 98.81 37 ALA B N 1
ATOM 1071 C CA . ALA B 1 37 ? 3.93 -2.936 -8.523 1 98.81 37 ALA B CA 1
ATOM 1072 C C . ALA B 1 37 ? 3.564 -4.105 -7.617 1 98.81 37 ALA B C 1
ATOM 1074 O O . ALA B 1 37 ? 2.443 -4.18 -7.109 1 98.81 37 ALA B O 1
ATOM 1075 N N . SER B 1 38 ? 4.473 -4.996 -7.414 1 98.81 38 SER B N 1
ATOM 1076 C CA . SER B 1 38 ? 4.254 -6.121 -6.512 1 98.81 38 SER B CA 1
ATOM 1077 C C . SER B 1 38 ? 5.574 -6.719 -6.043 1 98.81 38 SER B C 1
ATOM 1079 O O . SER B 1 38 ? 6.609 -6.543 -6.688 1 98.81 38 SER B O 1
ATOM 1081 N N . GLY B 1 39 ? 5.5 -7.379 -4.93 1 98.06 39 GLY B N 1
ATOM 1082 C CA . GLY B 1 39 ? 6.648 -8.086 -4.387 1 98.06 39 GLY B CA 1
ATOM 1083 C C . GLY B 1 39 ? 6.387 -8.688 -3.021 1 98.06 39 GLY B C 1
ATOM 1084 O O . GLY B 1 39 ? 5.355 -8.414 -2.4 1 98.06 39 GLY B O 1
ATOM 1085 N N . ARG B 1 40 ? 7.305 -9.539 -2.582 1 96.88 40 ARG B N 1
ATOM 1086 C CA . ARG B 1 40 ? 7.148 -10.227 -1.304 1 96.88 40 ARG B CA 1
ATOM 1087 C C . ARG B 1 40 ? 7.359 -9.266 -0.138 1 96.88 40 ARG B C 1
ATOM 1089 O O . ARG B 1 40 ? 8.156 -8.328 -0.233 1 96.88 40 ARG B O 1
ATOM 1096 N N . LYS B 1 41 ? 6.629 -9.492 0.944 1 97.31 41 LYS B N 1
ATOM 1097 C CA . LYS B 1 41 ? 6.848 -8.758 2.186 1 97.31 41 LYS B CA 1
ATOM 1098 C C . LYS B 1 41 ? 8.188 -9.133 2.82 1 97.31 41 LYS B C 1
ATOM 1100 O O . LYS B 1 41 ? 8.734 -10.195 2.531 1 97.31 41 LYS B O 1
ATOM 1105 N N . ASN B 1 42 ? 8.656 -8.188 3.596 1 95.94 42 ASN B N 1
ATOM 1106 C CA . ASN B 1 42 ? 9.766 -8.398 4.52 1 95.94 42 ASN B CA 1
ATOM 1107 C C . ASN B 1 42 ? 9.375 -8.047 5.953 1 95.94 42 ASN B C 1
ATOM 1109 O O . ASN B 1 42 ? 9.266 -6.867 6.301 1 95.94 42 ASN B O 1
ATOM 1113 N N . PRO B 1 43 ? 9.281 -9.07 6.852 1 95.12 43 PRO B N 1
ATOM 1114 C CA . PRO B 1 43 ? 9.508 -10.5 6.652 1 95.12 43 PRO B CA 1
ATOM 1115 C C . PRO B 1 43 ? 8.547 -11.117 5.641 1 95.12 43 PRO B C 1
ATOM 1117 O O . PRO B 1 43 ? 7.527 -10.516 5.305 1 95.12 43 PRO B O 1
ATOM 1120 N N . ARG B 1 44 ? 8.844 -12.359 5.18 1 93.69 44 ARG B N 1
ATOM 1121 C CA . ARG B 1 44 ? 8.141 -13 4.078 1 93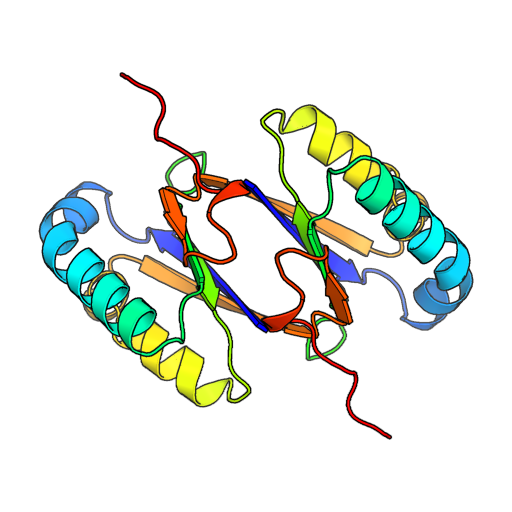.69 44 ARG B CA 1
ATOM 1122 C C . ARG B 1 44 ? 6.922 -13.773 4.578 1 93.69 44 ARG B C 1
ATOM 1124 O O . ARG B 1 44 ? 6.863 -14.992 4.449 1 93.69 44 ARG B O 1
ATOM 1131 N N . ASP B 1 45 ? 5.973 -13.141 4.984 1 96.44 45 ASP B N 1
ATOM 1132 C CA . ASP B 1 45 ? 4.723 -13.758 5.406 1 96.44 45 ASP B CA 1
ATOM 1133 C C . ASP B 1 45 ? 3.6 -13.461 4.414 1 96.44 45 ASP B C 1
ATOM 1135 O O . ASP B 1 45 ? 2.42 -13.602 4.746 1 96.44 45 ASP B O 1
ATOM 1139 N N . GLY B 1 46 ? 3.924 -13.062 3.174 1 97.06 46 GLY B N 1
ATOM 1140 C CA . GLY B 1 46 ? 3.006 -12.711 2.105 1 97.06 46 GLY B CA 1
ATOM 1141 C C . GLY B 1 46 ? 3.59 -11.719 1.12 1 97.06 46 GLY B C 1
ATOM 1142 O O . GLY B 1 46 ? 4.773 -11.789 0.786 1 97.06 46 GLY B O 1
ATOM 1143 N N . GLY B 1 47 ? 2.713 -10.898 0.575 1 98.06 47 GLY B N 1
ATOM 1144 C CA . GLY B 1 47 ? 3.15 -9.938 -0.42 1 98.06 47 GLY B CA 1
ATOM 1145 C C . GLY B 1 47 ? 2.27 -8.703 -0.481 1 98.06 47 GLY B C 1
ATOM 1146 O O . GLY B 1 47 ? 1.328 -8.562 0.304 1 98.06 47 GLY B O 1
ATOM 1147 N N . VAL B 1 48 ? 2.703 -7.836 -1.278 1 98.88 48 VAL B N 1
ATOM 1148 C CA . VAL B 1 48 ? 1.94 -6.625 -1.557 1 98.88 48 VAL B CA 1
ATOM 1149 C C . VAL B 1 48 ? 1.798 -6.441 -3.066 1 98.88 48 VAL B C 1
ATOM 1151 O O . VAL B 1 48 ? 2.738 -6.695 -3.82 1 98.88 48 VAL B O 1
ATOM 1154 N N . ILE B 1 49 ? 0.637 -6.039 -3.443 1 98.88 49 ILE B N 1
ATOM 1155 C CA . ILE B 1 49 ? 0.371 -5.602 -4.812 1 98.88 49 ILE B CA 1
ATOM 1156 C C . ILE B 1 49 ? -0.258 -4.211 -4.797 1 98.88 49 ILE B C 1
ATOM 1158 O O . ILE B 1 49 ? -1.188 -3.951 -4.031 1 98.88 49 ILE B O 1
ATOM 1162 N N . LEU B 1 50 ? 0.279 -3.311 -5.559 1 98.88 50 LEU B N 1
ATOM 1163 C CA . LEU B 1 50 ? -0.348 -2.023 -5.836 1 98.88 50 LEU B CA 1
ATOM 1164 C C . LEU B 1 50 ? -1.146 -2.076 -7.137 1 98.88 50 LEU B C 1
ATOM 1166 O O . LEU B 1 50 ? -0.635 -2.521 -8.164 1 98.88 50 LEU B O 1
ATOM 1170 N N . ALA B 1 51 ? -2.385 -1.655 -7.074 1 98.81 51 ALA B N 1
ATOM 1171 C CA . ALA B 1 51 ? -3.287 -1.738 -8.219 1 98.81 51 ALA B CA 1
ATOM 1172 C C . ALA B 1 51 ? -3.986 -0.404 -8.461 1 98.81 51 ALA B C 1
ATOM 1174 O O . ALA B 1 51 ? -4.137 0.403 -7.543 1 98.81 51 ALA B O 1
ATOM 1175 N N . VAL B 1 52 ? -4.371 -0.252 -9.711 1 97.56 52 VAL B N 1
ATOM 1176 C CA . VAL B 1 52 ? -5.094 0.959 -10.078 1 97.56 52 VAL B CA 1
ATOM 1177 C C . VAL B 1 52 ? -6.469 0.591 -10.633 1 97.56 52 VAL B C 1
ATOM 1179 O O . VAL B 1 52 ? -6.664 -0.519 -11.133 1 97.56 52 VAL B O 1
ATOM 1182 N N . GLY B 1 53 ? -7.391 1.513 -10.5 1 89.25 53 GLY B N 1
ATOM 1183 C CA . GLY B 1 53 ? -8.758 1.334 -10.953 1 89.25 53 GLY B CA 1
ATOM 1184 C C . GLY B 1 53 ? -9.773 2.033 -10.078 1 89.25 53 GLY B C 1
ATOM 1185 O O . GLY B 1 53 ? -9.445 2.508 -8.984 1 89.25 53 GLY B O 1
ATOM 1186 N N . ASP B 1 54 ? -10.977 2.061 -10.57 1 81 54 ASP B N 1
ATOM 1187 C CA . ASP B 1 54 ? -12 2.814 -9.852 1 81 54 ASP B CA 1
ATOM 1188 C C . ASP B 1 54 ? -13.117 1.896 -9.359 1 81 54 ASP B C 1
ATOM 1190 O O . ASP B 1 54 ? -14.109 2.361 -8.797 1 81 54 ASP B O 1
ATOM 1194 N N . ASP B 1 55 ? -12.945 0.676 -9.484 1 93.06 55 ASP B N 1
ATOM 1195 C CA . ASP B 1 55 ? -13.992 -0.276 -9.117 1 93.06 55 ASP B CA 1
ATOM 1196 C C . ASP B 1 55 ? -13.484 -1.28 -8.086 1 93.06 55 ASP B C 1
ATOM 1198 O O . ASP B 1 55 ? -12.828 -2.262 -8.445 1 93.06 55 ASP B O 1
ATOM 1202 N N . ARG B 1 56 ? -13.852 -1.063 -6.809 1 96.06 56 ARG B N 1
ATOM 1203 C CA . ARG B 1 56 ? -13.438 -1.917 -5.699 1 96.06 56 ARG B CA 1
ATOM 1204 C C . ARG B 1 56 ? -13.906 -3.354 -5.91 1 96.06 56 ARG B C 1
ATOM 1206 O O . ARG B 1 56 ? -13.164 -4.301 -5.617 1 96.06 56 ARG B O 1
ATOM 1213 N N . GLN B 1 57 ? -15.164 -3.51 -6.348 1 97.5 57 GLN B N 1
ATOM 1214 C CA . GLN B 1 57 ? -15.695 -4.852 -6.574 1 97.5 57 GLN B CA 1
ATOM 1215 C C . GLN B 1 57 ? -14.836 -5.617 -7.578 1 97.5 57 GLN B C 1
ATOM 1217 O O . GLN B 1 57 ? -14.562 -6.805 -7.387 1 97.5 57 GLN B O 1
ATOM 1222 N N . ARG B 1 58 ? -14.43 -4.988 -8.602 1 97.56 58 ARG B N 1
ATOM 1223 C CA . ARG B 1 58 ? -13.578 -5.617 -9.602 1 97.56 58 ARG B CA 1
ATOM 1224 C C . ARG B 1 58 ? -12.234 -6.023 -9.008 1 97.56 58 ARG B C 1
ATOM 1226 O O . ARG B 1 58 ? -11.734 -7.113 -9.273 1 97.56 58 ARG B O 1
ATOM 1233 N N . ILE B 1 59 ? -11.656 -5.188 -8.203 1 98.5 59 ILE B N 1
ATOM 1234 C CA . ILE B 1 59 ? -10.383 -5.473 -7.566 1 98.5 59 ILE B CA 1
ATOM 1235 C C . ILE B 1 59 ? -10.523 -6.676 -6.641 1 98.5 59 ILE B C 1
ATOM 1237 O O . ILE B 1 59 ? -9.648 -7.543 -6.598 1 98.5 59 ILE B O 1
ATOM 1241 N N . GLU B 1 60 ? -11.641 -6.758 -5.926 1 98.25 60 GLU B N 1
ATOM 1242 C CA . GLU B 1 60 ? -11.898 -7.891 -5.043 1 98.25 60 GLU B CA 1
ATOM 1243 C C . GLU B 1 60 ? -12.039 -9.188 -5.836 1 98.25 60 GLU B C 1
ATOM 1245 O O . GLU B 1 60 ? -11.539 -10.234 -5.414 1 98.25 60 GLU B O 1
ATOM 1250 N N . GLU B 1 61 ? -12.695 -9.078 -6.941 1 98.12 61 GLU B N 1
ATOM 1251 C CA . GLU B 1 61 ? -12.828 -10.242 -7.809 1 98.12 61 GLU B CA 1
ATOM 1252 C C . GLU B 1 61 ? -11.477 -10.688 -8.352 1 98.12 61 GLU B C 1
ATOM 1254 O O . GLU B 1 61 ? -11.188 -11.883 -8.414 1 98.12 61 GLU B O 1
ATOM 1259 N N . ILE B 1 62 ? -10.688 -9.75 -8.75 1 98.38 62 ILE B N 1
ATOM 1260 C CA . ILE B 1 62 ? -9.352 -10.055 -9.242 1 98.38 62 ILE B CA 1
ATOM 1261 C C . ILE B 1 62 ? -8.539 -10.727 -8.141 1 98.38 62 ILE B C 1
ATOM 1263 O O . ILE B 1 62 ? -7.906 -11.758 -8.367 1 98.38 62 ILE B O 1
ATOM 1267 N N . ALA B 1 63 ? -8.547 -10.195 -6.93 1 98.44 63 ALA B N 1
ATOM 1268 C CA . ALA B 1 63 ? -7.797 -10.758 -5.812 1 98.44 63 ALA B CA 1
ATOM 1269 C C . ALA B 1 63 ? -8.25 -12.188 -5.504 1 98.44 63 ALA B C 1
ATOM 1271 O O . ALA B 1 63 ? -7.43 -13.062 -5.219 1 98.44 63 ALA B O 1
ATOM 1272 N N . ALA B 1 64 ? -9.57 -12.406 -5.613 1 98.25 64 ALA B N 1
ATOM 1273 C CA . ALA B 1 64 ? -10.133 -13.727 -5.316 1 98.25 64 ALA B CA 1
ATOM 1274 C C . ALA B 1 64 ? -9.672 -14.758 -6.34 1 98.25 64 ALA B C 1
ATOM 1276 O O . ALA B 1 64 ? -9.633 -15.953 -6.047 1 98.25 64 ALA B O 1
ATOM 1277 N N . ALA B 1 65 ? -9.305 -14.297 -7.496 1 98.44 65 ALA B N 1
ATOM 1278 C CA . ALA B 1 65 ? -8.906 -15.188 -8.586 1 98.44 65 ALA B CA 1
ATOM 1279 C C . ALA B 1 65 ? -7.434 -15.562 -8.484 1 98.44 65 ALA B C 1
ATOM 1281 O O . ALA B 1 65 ? -6.957 -16.438 -9.219 1 98.44 65 ALA B O 1
ATOM 1282 N N . ASP B 1 66 ? -6.664 -14.891 -7.609 1 98.81 66 ASP B N 1
ATOM 1283 C CA . ASP B 1 66 ? -5.293 -15.32 -7.348 1 98.81 66 ASP B CA 1
ATOM 1284 C C . ASP B 1 66 ? -5.242 -16.797 -6.98 1 98.81 66 ASP B C 1
ATOM 1286 O O . ASP B 1 66 ? -5.883 -17.219 -6.02 1 98.81 66 ASP B O 1
ATOM 1290 N N . PRO B 1 67 ? -4.406 -17.547 -7.656 1 98.75 67 PRO B N 1
ATOM 1291 C CA . PRO B 1 67 ? -4.289 -18.969 -7.309 1 98.75 67 PRO B CA 1
ATOM 1292 C C . PRO B 1 67 ? -4.008 -19.188 -5.82 1 98.75 67 PRO B C 1
ATOM 1294 O O . PRO B 1 67 ? -4.477 -20.156 -5.238 1 98.75 67 PRO B O 1
ATOM 1297 N N . PHE B 1 68 ? -3.229 -18.344 -5.129 1 98.69 68 PHE B N 1
ATOM 1298 C CA . PHE B 1 68 ? -2.996 -18.438 -3.691 1 98.69 68 PHE B CA 1
ATOM 1299 C C . PHE B 1 68 ? -4.309 -18.344 -2.922 1 98.69 68 PHE B C 1
ATOM 1301 O O . PHE B 1 68 ? -4.57 -19.156 -2.025 1 98.69 68 PHE B O 1
ATOM 1308 N N . ALA B 1 69 ? -5.086 -17.391 -3.26 1 98.44 69 ALA B N 1
ATOM 1309 C CA . ALA B 1 69 ? -6.352 -17.172 -2.561 1 98.44 69 ALA B CA 1
ATOM 1310 C C . ALA B 1 69 ? -7.344 -18.281 -2.867 1 98.44 69 ALA B C 1
ATOM 1312 O O . ALA B 1 69 ? -7.977 -18.828 -1.958 1 98.44 69 ALA B O 1
ATOM 1313 N N . ALA B 1 70 ? -7.469 -18.594 -4.113 1 98.12 70 ALA B N 1
ATOM 1314 C CA . ALA B 1 70 ? -8.422 -19.609 -4.57 1 98.12 70 ALA B CA 1
ATOM 1315 C C . ALA B 1 70 ? -8.164 -20.953 -3.908 1 98.12 70 ALA B C 1
ATOM 1317 O O . ALA B 1 70 ? -9.094 -21.719 -3.66 1 98.12 70 ALA B O 1
ATOM 1318 N N . HIS B 1 71 ? -6.941 -21.219 -3.541 1 97.81 71 HIS B N 1
ATOM 1319 C CA . HIS B 1 71 ? -6.602 -22.516 -2.971 1 97.81 71 HIS B CA 1
ATOM 1320 C C . HIS B 1 71 ? -6.336 -22.406 -1.473 1 97.81 71 HIS B C 1
ATOM 1322 O O . HIS B 1 71 ? -5.746 -23.312 -0.875 1 97.81 71 HIS B O 1
ATOM 1328 N N . GLY B 1 72 ? -6.617 -21.266 -0.904 1 97.5 72 GLY B N 1
ATOM 1329 C CA . GLY B 1 72 ? -6.57 -21.109 0.54 1 97.5 72 GLY B CA 1
ATOM 1330 C C . GLY B 1 72 ? -5.164 -20.922 1.073 1 97.5 72 GLY B C 1
ATOM 1331 O O . GLY B 1 72 ? -4.883 -21.25 2.227 1 97.5 72 GLY B O 1
ATOM 1332 N N . VAL B 1 73 ? -4.289 -20.422 0.268 1 98 73 VAL B N 1
ATOM 1333 C CA . VAL B 1 73 ? -2.895 -20.234 0.653 1 98 73 VAL B CA 1
ATOM 1334 C C . VAL B 1 73 ? -2.709 -18.859 1.299 1 98 73 VAL B C 1
ATOM 1336 O O . VAL B 1 73 ? -1.79 -18.672 2.098 1 98 73 VAL B O 1
ATOM 1339 N N . CYS B 1 74 ? -3.531 -17.938 0.917 1 98.06 74 CYS B N 1
ATOM 1340 C CA . CYS B 1 74 ? -3.395 -16.594 1.483 1 98.06 74 CYS B CA 1
ATOM 1341 C C . CYS B 1 74 ? -4.758 -15.93 1.648 1 98.06 74 CYS B C 1
ATOM 1343 O O . CYS B 1 74 ? -5.758 -16.406 1.111 1 98.06 74 CYS B O 1
ATOM 1345 N N . ALA B 1 75 ? -4.746 -14.906 2.465 1 98.44 75 ALA B N 1
ATOM 1346 C CA . ALA B 1 75 ? -5.852 -13.961 2.576 1 98.44 75 ALA B CA 1
ATOM 1347 C C . ALA B 1 75 ? -5.414 -12.555 2.17 1 98.44 75 ALA B C 1
ATOM 1349 O O . ALA B 1 75 ? -4.258 -12.172 2.369 1 98.44 75 ALA B O 1
ATOM 1350 N N . TYR B 1 76 ? -6.418 -11.828 1.6 1 98.69 76 TYR B N 1
ATOM 1351 C CA . TYR B 1 76 ? -6.133 -10.469 1.149 1 98.69 76 TYR B CA 1
ATOM 1352 C C . TYR B 1 76 ? -6.789 -9.438 2.064 1 98.69 76 TYR B C 1
ATOM 1354 O O . TYR B 1 76 ? -7.926 -9.633 2.506 1 98.69 76 TYR B O 1
ATOM 1362 N N . ARG B 1 77 ? -6.109 -8.438 2.355 1 98.31 77 ARG B N 1
ATOM 1363 C CA . ARG B 1 77 ? -6.648 -7.156 2.803 1 98.31 77 ARG B CA 1
ATOM 1364 C C . ARG B 1 77 ? -6.52 -6.098 1.713 1 98.31 77 ARG B C 1
ATOM 1366 O O . ARG B 1 77 ? -5.418 -5.828 1.229 1 98.31 77 ARG B O 1
ATOM 1373 N N . ILE B 1 78 ? -7.641 -5.52 1.382 1 98.62 78 ILE B N 1
ATOM 1374 C CA . ILE B 1 78 ? -7.664 -4.555 0.289 1 98.62 78 ILE B CA 1
ATOM 1375 C C . ILE B 1 78 ? -7.953 -3.16 0.84 1 98.62 78 ILE B C 1
ATOM 1377 O O . ILE B 1 78 ? -8.977 -2.945 1.498 1 98.62 78 ILE B O 1
ATOM 1381 N N . THR B 1 79 ? -7.066 -2.244 0.619 1 98.56 79 THR B N 1
ATOM 1382 C CA . THR B 1 79 ? -7.215 -0.854 1.032 1 98.56 79 THR B CA 1
ATOM 1383 C C . THR B 1 79 ? -7.305 0.064 -0.184 1 98.56 79 THR B C 1
ATOM 1385 O O . THR B 1 79 ? -6.398 0.085 -1.021 1 98.56 79 THR B O 1
ATOM 1388 N N . GLU B 1 80 ? -8.383 0.742 -0.272 1 98.44 80 GLU B N 1
ATOM 1389 C CA . GLU B 1 80 ? -8.547 1.748 -1.316 1 98.44 80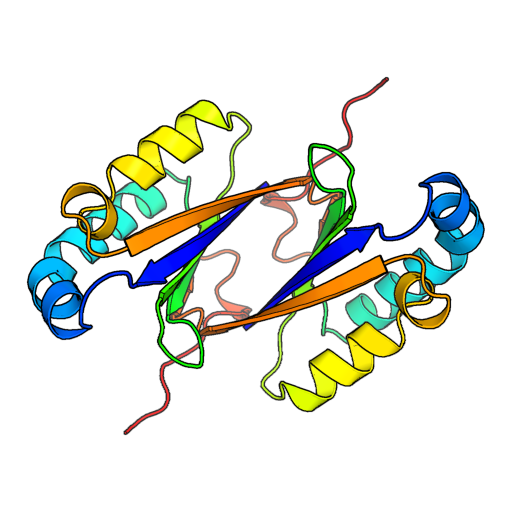 GLU B CA 1
ATOM 1390 C C . GLU B 1 80 ? -8.156 3.135 -0.813 1 98.44 80 GLU B C 1
ATOM 1392 O O . GLU B 1 80 ? -8.5 3.512 0.312 1 98.44 80 GLU B O 1
ATOM 1397 N N . PHE B 1 81 ? -7.43 3.904 -1.599 1 98 81 PHE B N 1
ATOM 1398 C CA . PHE B 1 81 ? -7.133 5.297 -1.281 1 98 81 PHE B CA 1
ATOM 1399 C C . PHE B 1 81 ? -7.062 6.137 -2.551 1 98 81 PHE B C 1
ATOM 1401 O O . PHE B 1 81 ? -6.965 5.602 -3.654 1 98 81 PHE B O 1
ATOM 1408 N N . ILE B 1 82 ? -7.234 7.395 -2.393 1 97.81 82 ILE B N 1
ATOM 1409 C CA . ILE B 1 82 ? -7.172 8.336 -3.51 1 97.81 82 ILE B CA 1
ATOM 1410 C C . ILE B 1 82 ? -5.797 9 -3.547 1 97.81 82 ILE B C 1
ATOM 1412 O O . ILE B 1 82 ? -5.523 9.914 -2.764 1 97.81 82 ILE B O 1
ATOM 1416 N N . ALA B 1 83 ? -4.992 8.531 -4.469 1 98 83 ALA B N 1
ATOM 1417 C CA . ALA B 1 83 ? -3.631 9.055 -4.57 1 98 83 ALA B CA 1
ATOM 1418 C C . ALA B 1 83 ? -3.627 10.469 -5.152 1 98 83 ALA B C 1
ATOM 1420 O O . ALA B 1 83 ? -3.4 10.656 -6.348 1 98 83 ALA B O 1
ATOM 1421 N N . THR B 1 84 ? -3.756 11.453 -4.273 1 98.06 84 THR B N 1
ATOM 1422 C CA . THR B 1 84 ? -3.896 12.828 -4.742 1 98.06 84 THR B CA 1
ATOM 1423 C C . THR B 1 84 ? -2.533 13.5 -4.859 1 98.06 84 THR B C 1
ATOM 1425 O O . THR B 1 84 ? -2.406 14.555 -5.496 1 98.06 84 THR B O 1
ATOM 1428 N N . LYS B 1 85 ? -1.536 12.992 -4.223 1 98.5 85 LYS B N 1
ATOM 1429 C CA . LYS B 1 85 ? -0.175 13.516 -4.324 1 98.5 85 LYS B CA 1
ATOM 1430 C C . LYS B 1 85 ? 0.801 12.414 -4.738 1 98.5 85 LYS B C 1
ATOM 1432 O O . LYS B 1 85 ? 0.805 11.328 -4.156 1 98.5 85 LYS B O 1
ATOM 1437 N N . THR B 1 86 ? 1.55 12.672 -5.754 1 98.56 86 THR B N 1
ATOM 1438 C CA . THR B 1 86 ? 2.537 11.727 -6.258 1 98.56 86 THR B CA 1
ATOM 1439 C C . THR B 1 86 ? 3.803 12.453 -6.707 1 98.56 86 THR B C 1
ATOM 1441 O O . THR B 1 86 ? 3.77 13.656 -6.988 1 98.56 86 THR B O 1
ATOM 1444 N N . VAL B 1 87 ? 4.852 11.711 -6.773 1 97.94 87 VAL B N 1
ATOM 1445 C CA . VAL B 1 87 ? 6.031 12.203 -7.48 1 97.94 87 VAL B CA 1
ATOM 1446 C C . VAL B 1 87 ? 5.766 12.211 -8.984 1 97.94 87 VAL B C 1
ATOM 1448 O O . VAL B 1 87 ? 4.809 11.594 -9.461 1 97.94 87 VAL B O 1
ATOM 1451 N N . PRO B 1 88 ? 6.582 12.922 -9.688 1 96.62 88 PRO B N 1
ATOM 1452 C CA . PRO B 1 88 ? 6.355 13.031 -11.125 1 96.62 88 PRO B CA 1
ATOM 1453 C C . PRO B 1 88 ? 6.297 11.672 -11.82 1 96.62 88 PRO B C 1
ATOM 1455 O O . PRO B 1 88 ? 5.504 11.484 -12.75 1 96.62 88 PRO B O 1
ATOM 1458 N N . GLU B 1 89 ? 7.051 10.664 -11.414 1 95.06 89 GLU B N 1
ATOM 1459 C CA . GLU B 1 89 ? 7.105 9.336 -12.023 1 95.06 89 GLU B CA 1
ATOM 1460 C C . GLU B 1 89 ? 5.754 8.633 -11.922 1 95.06 89 GLU B C 1
ATOM 1462 O O . GLU B 1 89 ? 5.426 7.793 -12.773 1 95.06 89 GLU B O 1
ATOM 1467 N N . LEU B 1 90 ? 4.992 9.07 -10.984 1 97 90 LEU B N 1
ATOM 1468 C CA . LEU B 1 90 ? 3.715 8.398 -10.75 1 97 90 LEU B CA 1
ATOM 1469 C C . LEU B 1 90 ? 2.553 9.281 -11.203 1 97 90 LEU B C 1
ATOM 1471 O O . LEU B 1 90 ? 1.396 9.008 -10.867 1 97 90 LEU B O 1
ATOM 1475 N N . ALA B 1 91 ? 2.863 10.375 -11.969 1 96.75 91 ALA B N 1
ATOM 1476 C CA . ALA B 1 91 ? 1.863 11.336 -12.414 1 96.75 91 ALA B CA 1
ATOM 1477 C C . ALA B 1 91 ? 0.726 10.648 -13.164 1 96.75 91 ALA B C 1
ATOM 1479 O O . ALA B 1 91 ? -0.438 11.031 -13.023 1 96.75 91 ALA B O 1
ATOM 1480 N N . PRO B 1 92 ? 1.033 9.609 -13.953 1 96.25 92 PRO B N 1
ATOM 1481 C CA . PRO B 1 92 ? -0.059 8.961 -14.68 1 96.25 92 PRO B CA 1
ATOM 1482 C C . PRO B 1 92 ? -1.079 8.305 -13.758 1 96.25 92 PRO B C 1
ATOM 1484 O O . PRO B 1 92 ? -2.189 7.984 -14.18 1 96.25 92 PRO B O 1
ATOM 1487 N N . PHE B 1 93 ? -0.758 8.125 -12.516 1 96.75 93 PHE B N 1
ATOM 1488 C CA . PHE B 1 93 ? -1.631 7.402 -11.602 1 96.75 93 PHE B CA 1
ATOM 1489 C C . PHE B 1 93 ? -2.225 8.344 -10.562 1 96.75 93 PHE B C 1
ATOM 1491 O O . PHE B 1 93 ? -2.924 7.906 -9.641 1 96.75 93 PHE B O 1
ATOM 1498 N N . LYS B 1 94 ? -1.874 9.648 -10.648 1 97.69 94 LYS B N 1
ATOM 1499 C CA . LYS B 1 94 ? -2.41 10.633 -9.719 1 97.69 94 LYS B CA 1
ATOM 1500 C C . LYS B 1 94 ? -3.922 10.773 -9.875 1 97.69 94 LYS B C 1
ATOM 1502 O O . LYS B 1 94 ? -4.438 10.805 -10.992 1 97.69 94 LYS B O 1
ATOM 1507 N N . GLN B 1 95 ? -4.605 10.852 -8.75 1 97.06 95 GLN B N 1
ATOM 1508 C CA . GLN B 1 95 ? -6.059 10.969 -8.734 1 97.06 95 GLN B CA 1
ATOM 1509 C C . GLN B 1 95 ? -6.5 12.289 -8.109 1 97.06 95 GLN B C 1
ATOM 1511 O O . GLN B 1 95 ? -5.703 12.969 -7.465 1 97.06 95 GLN B O 1
ATOM 1516 N N . GLU B 1 96 ? -7.746 12.602 -8.414 1 94.81 96 GLU B N 1
ATOM 1517 C CA . GLU B 1 96 ? -8.375 13.766 -7.809 1 94.81 96 GLU B CA 1
ATOM 1518 C C . GLU B 1 96 ? -9.562 13.367 -6.934 1 94.81 96 GLU B C 1
ATOM 1520 O O . GLU B 1 96 ? -10.211 12.344 -7.191 1 94.81 96 GLU B O 1
ATOM 1525 N N . LEU B 1 97 ? -9.734 14.188 -5.895 1 92.06 97 LEU B N 1
ATOM 1526 C CA . LEU B 1 97 ? -10.898 13.93 -5.051 1 92.06 97 LEU B CA 1
ATOM 1527 C C . LEU B 1 97 ? -12.188 14.156 -5.824 1 92.06 97 LEU B C 1
ATOM 1529 O O . LEU B 1 97 ? -12.273 15.07 -6.648 1 92.06 97 LEU B O 1
ATOM 1533 N N . PRO B 1 98 ? -13.109 13.211 -5.492 1 81.69 98 PRO B N 1
ATOM 1534 C CA . PRO B 1 98 ? -14.391 13.43 -6.168 1 81.69 98 PRO B CA 1
ATOM 1535 C C . PRO B 1 98 ? -15.023 14.781 -5.82 1 81.69 98 PRO B C 1
ATOM 1537 O O . PRO B 1 98 ? -14.883 15.25 -4.688 1 81.69 98 PRO B O 1
ATOM 1540 N N . SER B 1 99 ? -15.352 15.523 -6.734 1 72.56 99 SER B N 1
ATOM 1541 C CA . SER B 1 99 ? -16.031 16.812 -6.551 1 72.56 99 SER B CA 1
ATOM 1542 C C . SER B 1 99 ? -17.281 16.641 -5.688 1 72.56 99 SER B C 1
ATOM 1544 O O . SER B 1 99 ? -18.016 15.672 -5.832 1 72.56 99 SER B O 1
ATOM 1546 N N . ARG B 1 100 ? -17.359 17.281 -4.477 1 52.38 100 ARG B N 1
ATOM 1547 C CA . ARG B 1 100 ? -18.641 17.312 -3.766 1 52.38 100 ARG B CA 1
ATOM 1548 C C . ARG B 1 100 ? -19.75 17.844 -4.664 1 52.38 100 ARG B C 1
ATOM 1550 O O . ARG B 1 100 ? -19.5 18.641 -5.574 1 52.38 100 ARG B O 1
#

Sequence (200 aa):
MFVLELTYTAPVERADALMREHVAWLDENYAAGVFIASGRKNPRDGGVILAVGDDRQRIEEIAAADPFAAHGVCAYRITEFIATKTVPELAPFKQELPSRMFVLELTYTAPVERADALMREHVAWLDENYAAGVFIASGRKNPRDGGVILAVGDDRQRIEEIAAADPFAAHGVCAYRITEFIATKTVPELAPFKQELPSR